Protein AF-A0A8J8BEB9-F1 (afdb_monomer_lite)

pLDDT: mean 80.67, std 24.6, range [27.02, 98.69]

Radius of gyration: 26.68 Å; chains: 1; bounding box: 57×56×102 Å

Sequence (256 aa):
MPATALVAGLALAGSTLSAAPAFAQATRQTATRTAALSASQFDGNTLTRDLEVNFADNHWSWTAWNDSTPVAFGSGQPDYQCAEFVARALAAAGLVPGLSPDAPQDDYFHYHAPNGQVYDLLLITPLPQYKTIYDFLMDSGLATDVGDDEAAAQPGDMVVTYLGYDGEASHMGLVATAPTATAEATVDAHNNARYRFGYHYYAPSHLVKLVPNAFVTVWAWAAEQWLSHGTSETVNQHATVNDRMARATDPTGPQV

Foldseek 3Di:
DDDDDDDDDDDYYDDDDDDDDDDDDDDDDDDDPPPPPPPPPPQLVVQLLVQLLVLLVQQLQALALPGSPGDDAQAFNPRQAFLLSLLLSCQSSCLQPPDHSSDDQVCQCQPQALLRDGANSRDQFDDPVHHYVVNVCVVLVQWDWPAPDQQPDARQKKKWAQPDVVRTTQHMWTFNHRADPVATTFTRGHSTRDDGHHSCLRPVIIIIGGDRVSNCSNVVSSVVSCVVPPPPDDPDDDDDDDDDDDDPDDPPRDDD

Sec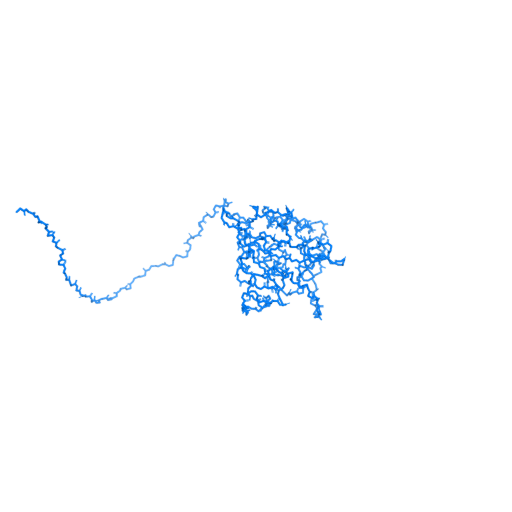ondary structure (DSSP, 8-state):
--------------------------------------TTS--HHHHHHHHHHHHHHHHTTEEETTEEEEPPTT-B-TBS-HHHHHHHHHHHTT-STT--TTS-HHHHHTEE-TTS-EEBTT--S-BTTB-BHHHHHHHTTSEEE--S-GGG--TT-EEEE--SGGG---EEEEEEE---SSS--EEEETTBTEEEEEGGGG-SEEEEEEPTTHHHHHHHHHHHHHHHH--------------PPPP---------

Organism: NCBI:txid977794

Structure (mmCIF, N/CA/C/O backbone):
data_AF-A0A8J8BEB9-F1
#
_entry.id   AF-A0A8J8BEB9-F1
#
loop_
_atom_site.group_PDB
_atom_site.id
_atom_site.type_symbol
_atom_site.label_atom_id
_atom_site.label_alt_id
_atom_site.label_comp_id
_atom_site.label_asym_id
_atom_site.label_entity_id
_atom_site.label_seq_id
_atom_site.pdbx_PDB_ins_code
_atom_site.Cartn_x
_atom_site.Cartn_y
_atom_site.Cartn_z
_atom_site.occupancy
_atom_site.B_iso_or_equiv
_atom_site.auth_seq_id
_atom_site.auth_comp_id
_atom_site.auth_asym_id
_atom_site.auth_atom_id
_atom_site.pdbx_PDB_model_num
ATOM 1 N N . MET A 1 1 ? 13.889 1.191 -81.334 1.00 34.78 1 MET A N 1
ATOM 2 C CA . MET A 1 1 ? 13.029 0.300 -80.524 1.00 34.78 1 MET A CA 1
ATOM 3 C C . MET A 1 1 ? 12.732 1.006 -79.201 1.00 34.78 1 MET A C 1
ATOM 5 O O . MET A 1 1 ? 13.589 1.778 -78.786 1.00 34.78 1 MET A O 1
ATOM 9 N N . PRO A 1 2 ? 11.500 0.876 -78.672 1.00 52.38 2 PRO A N 1
ATOM 10 C CA . PRO A 1 2 ? 10.824 1.830 -77.768 1.00 52.38 2 PRO A CA 1
ATOM 11 C C . PRO A 1 2 ? 11.418 1.776 -76.341 1.00 52.38 2 PRO A C 1
ATOM 13 O O . PRO A 1 2 ? 12.181 0.864 -76.055 1.00 52.38 2 PRO A O 1
ATOM 16 N N . ALA A 1 3 ? 11.200 2.719 -75.420 1.00 45.25 3 ALA A N 1
ATOM 17 C CA . ALA A 1 3 ? 9.922 3.028 -74.768 1.00 45.25 3 ALA A CA 1
ATOM 18 C C . ALA A 1 3 ? 10.095 4.261 -73.829 1.00 45.25 3 ALA A C 1
ATOM 20 O O . ALA A 1 3 ? 11.147 4.377 -73.210 1.00 45.25 3 ALA A O 1
ATOM 21 N N . THR A 1 4 ? 9.228 5.292 -73.864 1.00 47.34 4 THR A N 1
ATOM 22 C CA . THR A 1 4 ? 7.963 5.458 -73.078 1.00 47.34 4 THR A CA 1
ATOM 23 C C . THR A 1 4 ? 8.265 5.874 -71.623 1.00 47.34 4 THR A C 1
ATOM 25 O O . THR A 1 4 ? 9.085 5.223 -70.999 1.00 47.34 4 THR A O 1
ATOM 28 N N . ALA A 1 5 ? 7.676 6.860 -70.935 1.00 42.84 5 ALA A N 1
ATOM 29 C CA . ALA A 1 5 ? 6.684 7.941 -71.105 1.00 42.84 5 ALA A CA 1
ATOM 30 C C . ALA A 1 5 ? 6.768 8.769 -69.780 1.00 42.84 5 ALA A C 1
ATOM 32 O O . ALA A 1 5 ? 7.137 8.197 -68.759 1.00 42.84 5 ALA A O 1
ATOM 33 N N . LEU A 1 6 ? 6.663 10.111 -69.762 1.00 40.78 6 LEU A N 1
ATOM 34 C CA . LEU A 1 6 ? 5.420 10.917 -69.622 1.00 40.78 6 LEU A CA 1
ATOM 35 C C . LEU A 1 6 ? 4.698 10.666 -68.260 1.00 40.78 6 LEU A C 1
ATOM 37 O O . LEU A 1 6 ? 4.490 9.515 -67.917 1.00 40.78 6 LEU A O 1
ATOM 41 N N . VAL A 1 7 ? 4.191 11.617 -67.458 1.00 45.25 7 VAL A N 1
ATOM 42 C CA . VAL A 1 7 ? 4.072 13.089 -67.497 1.00 45.25 7 VAL A CA 1
ATOM 43 C C . VAL A 1 7 ? 3.374 13.576 -66.203 1.00 45.25 7 VAL A C 1
ATOM 45 O O . VAL A 1 7 ? 2.812 12.764 -65.476 1.00 45.25 7 VAL A O 1
ATOM 48 N N . ALA A 1 8 ? 3.314 14.906 -66.044 1.00 41.53 8 ALA A N 1
ATOM 49 C CA . ALA A 1 8 ? 2.378 15.719 -65.239 1.00 41.53 8 ALA A CA 1
ATOM 50 C C . ALA A 1 8 ? 2.718 15.953 -63.749 1.00 41.53 8 ALA A C 1
ATOM 52 O O . 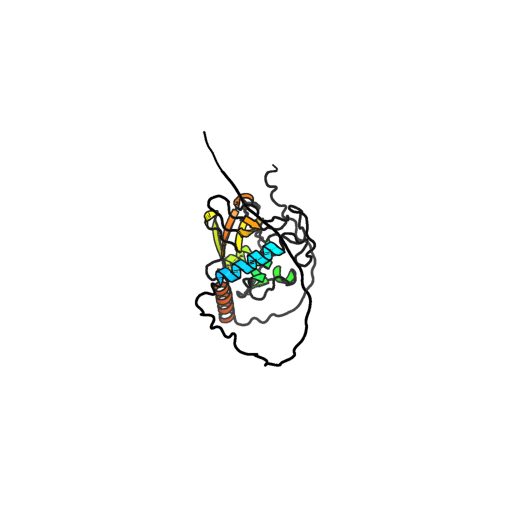ALA A 1 8 ? 3.153 15.053 -63.052 1.00 41.53 8 ALA A O 1
ATOM 53 N N . GLY A 1 9 ? 2.511 17.152 -63.193 1.00 34.72 9 GLY A N 1
ATOM 54 C CA . GLY A 1 9 ? 1.889 18.337 -63.783 1.00 34.72 9 GLY A CA 1
ATOM 55 C C . GLY A 1 9 ? 1.893 19.582 -62.884 1.00 34.72 9 GLY A C 1
ATOM 56 O O . GLY A 1 9 ? 2.199 19.519 -61.699 1.00 34.72 9 GLY A O 1
ATOM 57 N N . LEU A 1 10 ? 1.579 20.697 -63.559 1.00 37.12 10 LEU A N 1
ATOM 58 C CA . LEU A 1 10 ? 1.047 22.009 -63.141 1.00 37.12 10 LEU A CA 1
ATOM 59 C C . LEU A 1 10 ? 0.454 22.086 -61.713 1.00 37.12 10 LEU A C 1
ATOM 61 O O . LEU A 1 10 ? -0.227 21.156 -61.309 1.00 37.12 10 LEU A O 1
ATOM 65 N N . ALA A 1 11 ? 0.569 23.132 -60.883 1.00 39.56 11 ALA A N 1
ATOM 66 C CA . ALA A 1 11 ? 0.757 24.593 -60.985 1.00 39.56 11 ALA A CA 1
ATOM 67 C C . ALA A 1 11 ? -0.448 25.363 -60.380 1.00 39.56 11 ALA A C 1
ATOM 69 O O . ALA A 1 11 ? -1.583 25.156 -60.792 1.00 39.56 11 ALA A O 1
ATOM 70 N N . LEU A 1 12 ? -0.101 26.343 -59.526 1.00 39.06 12 LEU A N 1
ATOM 71 C CA . LEU A 1 12 ? -0.688 27.688 -59.330 1.00 39.06 12 LEU A CA 1
ATOM 72 C C . LEU A 1 12 ? -1.805 27.989 -58.301 1.00 39.06 12 LEU A C 1
ATOM 74 O O . LEU A 1 12 ? -2.892 27.429 -58.339 1.00 39.06 12 LEU A O 1
ATOM 78 N N . ALA A 1 13 ? -1.506 29.090 -57.578 1.00 40.16 13 ALA A N 1
ATOM 79 C CA . ALA A 1 13 ? -2.363 30.167 -57.044 1.00 40.16 13 ALA A CA 1
ATOM 80 C C . ALA A 1 13 ? -3.300 29.814 -55.871 1.00 40.16 13 ALA A C 1
ATOM 82 O O . ALA A 1 13 ? -3.746 28.691 -55.736 1.00 40.16 13 ALA A O 1
ATOM 83 N N . GLY A 1 14 ? -3.665 30.706 -54.951 1.00 35.53 14 GLY A N 1
ATOM 84 C CA . GLY A 1 14 ? -3.554 32.160 -54.814 1.00 35.53 14 GLY A CA 1
ATOM 85 C C . GLY A 1 14 ? -4.518 32.577 -53.682 1.00 35.53 14 GLY A C 1
ATOM 86 O O . GLY A 1 14 ? -5.467 31.859 -53.383 1.00 35.53 14 GLY A O 1
ATOM 87 N N . SER A 1 15 ? -4.243 33.686 -53.003 1.00 46.81 15 SER A N 1
ATOM 88 C CA . SER A 1 15 ? -4.870 34.145 -51.751 1.00 46.81 15 SER A CA 1
ATOM 89 C C . SER A 1 15 ? -6.078 35.087 -51.938 1.00 46.81 15 SER A C 1
ATOM 91 O O . SER A 1 15 ? -6.072 35.886 -52.867 1.00 46.81 15 SER A O 1
ATOM 93 N N . THR A 1 16 ? -7.039 35.084 -50.994 1.00 43.47 16 THR A N 1
ATOM 94 C CA . THR A 1 16 ? -8.044 36.157 -50.712 1.00 43.47 16 THR A CA 1
ATOM 95 C C . THR A 1 16 ? -8.564 35.998 -49.263 1.00 43.47 16 THR A C 1
ATOM 97 O O . THR A 1 16 ? -8.902 34.880 -48.891 1.00 43.47 16 THR A O 1
ATOM 100 N N . LEU A 1 17 ? -8.426 36.966 -48.340 1.00 36.84 17 LEU A N 1
ATOM 101 C CA . LEU A 1 17 ? -9.216 38.194 -48.053 1.00 36.84 17 LEU A CA 1
ATOM 102 C C . LEU A 1 17 ? -10.485 38.012 -47.173 1.00 36.84 17 LEU A C 1
ATOM 104 O O . LEU A 1 17 ? -11.247 37.067 -47.324 1.00 36.84 17 LEU A O 1
ATOM 108 N N . SER A 1 18 ? -10.647 38.969 -46.248 1.00 47.9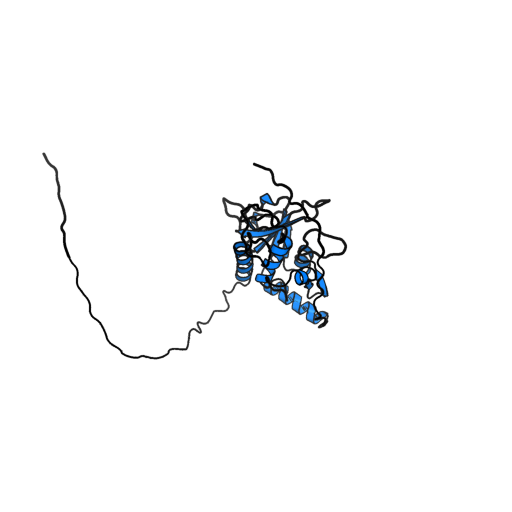4 18 SER A N 1
ATOM 109 C CA . SER A 1 18 ? -11.556 39.095 -45.091 1.00 47.94 18 SER A CA 1
ATOM 110 C C . SER A 1 18 ? -13.056 39.308 -45.371 1.00 47.94 18 SER A C 1
ATOM 112 O O . SER A 1 18 ? -13.396 39.952 -46.357 1.00 47.94 18 SER A O 1
ATOM 114 N N . ALA A 1 19 ? -13.924 38.960 -44.400 1.00 40.03 19 ALA A N 1
ATOM 115 C CA . ALA A 1 19 ? -15.162 39.691 -44.053 1.00 40.03 19 ALA A CA 1
ATOM 116 C C . ALA A 1 19 ? -15.746 39.251 -42.680 1.00 40.03 19 ALA A C 1
ATOM 118 O O . ALA A 1 19 ? -15.776 38.067 -42.364 1.00 40.03 19 ALA A O 1
ATOM 119 N N . ALA A 1 20 ? -16.233 40.212 -41.886 1.00 37.81 20 ALA A N 1
ATOM 120 C CA . ALA A 1 20 ? -17.075 40.064 -40.677 1.00 37.81 20 ALA A CA 1
ATOM 121 C C . ALA A 1 20 ? -18.479 40.669 -40.976 1.00 37.81 20 ALA A C 1
ATOM 123 O O . ALA A 1 20 ? -18.650 41.150 -42.098 1.00 37.81 20 ALA A O 1
ATOM 124 N N . PRO A 1 21 ? -19.428 40.884 -40.030 1.00 56.94 21 PRO A N 1
ATOM 125 C CA . PRO A 1 21 ? -19.917 40.145 -38.846 1.00 56.94 21 PRO A CA 1
ATOM 126 C C . PRO A 1 21 ? -21.451 39.846 -38.936 1.00 56.94 21 PRO A C 1
ATOM 128 O O . PRO A 1 21 ? -22.133 40.395 -39.795 1.00 56.94 21 PRO A O 1
ATOM 131 N N . ALA A 1 22 ? -22.045 39.065 -38.016 1.00 39.69 22 ALA A N 1
ATOM 132 C CA . ALA A 1 22 ? -23.497 39.122 -37.740 1.00 39.69 22 ALA A CA 1
ATOM 133 C C . ALA A 1 22 ? -23.864 38.541 -36.358 1.00 39.69 22 ALA A C 1
ATOM 135 O O . ALA A 1 22 ? -23.574 37.386 -36.057 1.00 39.69 22 ALA A O 1
ATOM 136 N N . PHE A 1 23 ? -24.527 39.354 -35.532 1.00 43.12 23 PHE A N 1
ATOM 137 C CA . PHE A 1 23 ? -25.179 38.960 -34.281 1.00 43.12 23 PHE A CA 1
ATOM 138 C C . PHE A 1 23 ? -26.532 38.289 -34.567 1.00 43.12 23 PHE A C 1
ATOM 140 O O . PHE A 1 23 ? -27.348 38.871 -35.278 1.00 43.12 23 PHE A O 1
ATOM 147 N N . ALA A 1 24 ? -26.818 37.149 -33.929 1.00 37.94 24 ALA A N 1
ATOM 148 C CA . ALA A 1 24 ? -28.177 36.720 -33.587 1.00 37.94 24 ALA A CA 1
ATOM 149 C C . ALA A 1 24 ? -28.150 35.689 -32.442 1.00 37.94 24 ALA A C 1
ATOM 151 O O . ALA A 1 24 ? -27.334 34.773 -32.419 1.00 37.94 24 ALA A O 1
ATOM 152 N N . GLN A 1 25 ? -29.039 35.902 -31.474 1.00 35.47 25 GLN A N 1
ATOM 153 C CA . GLN A 1 25 ? -29.260 35.146 -30.239 1.00 35.47 25 GLN A CA 1
ATOM 154 C C . GLN A 1 25 ? -29.678 33.687 -30.482 1.00 35.47 25 GLN A C 1
ATOM 156 O O . GLN A 1 25 ? -30.448 33.440 -31.402 1.00 35.47 25 GLN A O 1
ATOM 161 N N . ALA A 1 26 ? -29.342 32.777 -29.557 1.00 33.03 26 ALA A N 1
ATOM 162 C CA . ALA A 1 26 ? -30.288 31.762 -29.065 1.00 33.03 26 ALA A CA 1
ATOM 163 C C . ALA A 1 26 ? -29.770 31.034 -27.805 1.00 33.03 26 ALA A C 1
ATOM 165 O O . ALA A 1 26 ? -28.820 30.264 -27.850 1.00 33.03 26 ALA A O 1
ATOM 166 N N . THR A 1 27 ? -30.468 31.293 -26.694 1.00 35.34 27 THR A N 1
ATOM 167 C CA . THR A 1 27 ? -30.834 30.369 -25.599 1.00 35.34 27 THR A CA 1
ATOM 168 C C . THR A 1 27 ? -29.769 29.547 -24.860 1.00 35.34 27 THR A C 1
ATOM 170 O O . THR A 1 27 ? -29.207 28.581 -25.365 1.00 35.34 27 THR A O 1
ATOM 173 N N . ARG A 1 28 ? -29.678 29.837 -23.551 1.00 38.84 28 ARG A N 1
ATOM 174 C CA . ARG A 1 28 ? -29.342 28.883 -22.484 1.00 38.84 28 ARG A CA 1
ATOM 175 C C . ARG A 1 28 ? -30.008 27.521 -22.742 1.00 38.84 28 ARG A C 1
ATOM 177 O O . ARG A 1 28 ? -31.232 27.439 -22.727 1.00 38.84 28 ARG A O 1
ATOM 184 N N . GLN A 1 29 ? -29.206 26.469 -22.857 1.00 37.72 29 GLN A N 1
ATOM 185 C CA . GLN A 1 29 ? -29.601 25.112 -22.480 1.00 37.72 29 GLN A CA 1
ATOM 186 C C . GLN A 1 29 ? -28.688 24.644 -21.348 1.00 37.72 29 GLN A C 1
ATOM 188 O O . GLN A 1 29 ? -27.681 23.967 -21.528 1.00 37.72 29 GLN A O 1
ATOM 193 N N . THR A 1 30 ? -29.054 25.088 -20.150 1.00 37.31 30 THR A N 1
ATOM 194 C CA . THR A 1 30 ? -28.954 24.260 -18.950 1.00 37.31 30 THR A CA 1
ATOM 195 C C . THR A 1 30 ? -30.020 23.163 -19.079 1.00 37.31 30 THR A C 1
ATOM 197 O O . THR A 1 30 ? -31.124 23.471 -19.524 1.00 37.31 30 THR A O 1
ATOM 200 N N . ALA A 1 31 ? -29.688 21.937 -18.653 1.00 35.12 31 ALA A N 1
ATOM 201 C CA . ALA A 1 31 ? -30.454 20.684 -18.790 1.00 35.12 31 ALA A CA 1
ATOM 202 C C . ALA A 1 31 ? -30.327 20.056 -20.200 1.00 35.12 31 ALA A C 1
ATOM 204 O O . ALA A 1 31 ? -30.570 20.713 -21.199 1.00 35.12 31 ALA A O 1
ATOM 205 N N . THR A 1 32 ? -29.897 18.809 -20.405 1.00 38.59 32 THR A N 1
ATOM 206 C CA . THR A 1 32 ? -29.959 17.623 -19.544 1.00 38.59 32 THR A CA 1
ATOM 207 C C . THR A 1 32 ? -28.901 16.628 -20.050 1.00 38.59 32 THR A C 1
ATOM 209 O O . THR A 1 32 ? -29.148 15.889 -20.996 1.00 38.59 32 THR A O 1
ATOM 212 N N . ARG A 1 33 ? -27.704 16.586 -19.449 1.00 34.84 33 ARG A N 1
ATOM 213 C CA . ARG A 1 33 ? -26.836 15.392 -19.520 1.00 34.84 33 ARG A CA 1
ATOM 214 C C . ARG A 1 33 ? -27.053 14.557 -18.264 1.00 34.84 33 ARG A C 1
ATOM 216 O O . ARG A 1 33 ? -26.126 14.248 -17.533 1.00 34.84 33 ARG A O 1
ATOM 223 N N . THR A 1 34 ? -28.301 14.173 -18.032 1.00 43.91 34 THR A N 1
ATOM 224 C CA . THR A 1 34 ? -28.594 12.952 -17.282 1.00 43.91 34 THR A CA 1
ATOM 225 C C . THR A 1 34 ? -28.587 11.831 -18.315 1.00 43.91 34 THR A C 1
ATOM 227 O O . THR A 1 34 ? -29.623 11.291 -18.690 1.00 43.91 34 THR A O 1
ATOM 230 N N . ALA A 1 35 ? -27.406 11.559 -18.878 1.00 41.91 35 ALA A N 1
ATOM 231 C CA . ALA A 1 35 ? -27.187 10.276 -19.519 1.00 41.91 35 ALA A CA 1
ATOM 232 C C . ALA A 1 35 ? -27.261 9.269 -18.378 1.00 41.91 35 ALA A C 1
ATOM 234 O O . ALA A 1 35 ? -26.485 9.364 -17.428 1.00 41.91 35 ALA A O 1
ATOM 235 N N . ALA A 1 36 ? -28.267 8.404 -18.423 1.00 41.25 36 ALA A N 1
ATOM 236 C CA . ALA A 1 36 ? -28.399 7.292 -17.508 1.00 41.25 36 ALA A CA 1
ATOM 237 C C . ALA A 1 36 ? -27.084 6.504 -17.534 1.00 41.25 36 ALA A C 1
ATOM 239 O O . ALA A 1 36 ? -26.823 5.751 -18.469 1.00 41.25 36 ALA A O 1
ATOM 240 N N . LEU A 1 37 ? -26.240 6.734 -16.526 1.00 40.25 37 LEU A N 1
ATOM 241 C CA . LEU A 1 37 ? -25.167 5.831 -16.164 1.00 40.25 37 LEU A CA 1
ATOM 242 C C . LEU A 1 37 ? -25.872 4.535 -15.785 1.00 40.25 37 LEU A C 1
ATOM 244 O O . LEU A 1 37 ? -26.477 4.422 -14.720 1.00 40.25 37 LEU A O 1
ATOM 248 N N . SER A 1 38 ? -25.882 3.585 -16.713 1.00 37.50 38 SER A N 1
ATOM 249 C CA . SER A 1 38 ? -26.208 2.205 -16.405 1.00 37.50 38 SER A CA 1
ATOM 250 C C . SER A 1 38 ? -25.287 1.780 -15.268 1.00 37.50 38 SER A C 1
ATOM 252 O O . SER A 1 38 ? -24.068 1.758 -15.435 1.00 37.50 38 SER A O 1
ATOM 254 N N . ALA A 1 39 ? -25.867 1.456 -14.115 1.00 43.06 39 ALA A N 1
ATOM 255 C CA . ALA A 1 39 ? -25.192 0.979 -12.909 1.00 43.06 39 ALA A CA 1
ATOM 256 C C . ALA A 1 39 ? -24.511 -0.404 -13.085 1.00 43.06 39 ALA A C 1
ATOM 258 O O . ALA A 1 39 ? -24.407 -1.175 -12.141 1.00 43.06 39 ALA A O 1
ATOM 259 N N . SER A 1 40 ? -24.076 -0.743 -14.302 1.00 41.88 40 SER A N 1
ATOM 260 C CA . SER A 1 40 ? -23.544 -2.044 -14.707 1.00 41.88 40 SER A CA 1
ATOM 261 C C . SER A 1 40 ? -22.107 -1.985 -15.235 1.00 41.88 40 SER A C 1
ATOM 263 O O . SER A 1 40 ? -21.690 -2.909 -15.924 1.00 41.88 40 SER A O 1
ATOM 265 N N . GLN A 1 41 ? -21.352 -0.914 -14.978 1.00 43.59 41 GLN A N 1
ATOM 266 C CA . GLN A 1 41 ? -19.968 -0.823 -15.470 1.00 43.59 41 GLN A CA 1
ATOM 267 C C . GLN A 1 41 ? -19.050 0.089 -14.650 1.00 43.59 41 GLN A C 1
ATOM 269 O O . GLN A 1 41 ? -18.008 0.520 -15.132 1.00 43.59 41 GLN A O 1
ATOM 274 N N . PHE A 1 42 ? -19.432 0.378 -13.408 1.00 49.84 42 PHE A N 1
ATOM 275 C CA . PHE A 1 42 ? -18.520 0.967 -12.439 1.00 49.84 42 PHE A CA 1
ATOM 276 C C . PHE A 1 42 ? -17.918 -0.192 -11.646 1.00 49.84 42 PHE A C 1
ATOM 278 O O . PHE A 1 42 ? -18.484 -0.633 -10.647 1.00 49.84 42 PHE A O 1
ATOM 285 N N . ASP A 1 43 ? -16.834 -0.768 -12.162 1.00 72.62 43 ASP A N 1
ATOM 286 C CA . ASP A 1 43 ? -16.053 -1.716 -11.378 1.00 72.62 43 ASP A CA 1
ATOM 287 C C . ASP A 1 43 ? -15.290 -0.915 -10.321 1.00 72.62 43 ASP A C 1
ATOM 289 O O . ASP A 1 43 ? -14.280 -0.276 -10.616 1.00 72.62 43 ASP A O 1
ATOM 293 N N . GLY A 1 44 ? -15.822 -0.903 -9.097 1.00 66.88 44 GLY A N 1
ATOM 294 C CA . GLY A 1 44 ? -15.218 -0.192 -7.972 1.00 66.88 44 GLY A CA 1
ATOM 295 C C . GLY A 1 44 ? -13.761 -0.594 -7.733 1.00 66.88 44 GLY A C 1
ATOM 296 O O . GLY A 1 44 ? -12.993 0.240 -7.272 1.00 66.88 44 GLY A O 1
ATOM 297 N N . ASN A 1 45 ? -13.368 -1.814 -8.125 1.00 78.94 45 ASN A N 1
ATOM 298 C CA . ASN A 1 45 ? -11.980 -2.278 -8.050 1.00 78.94 45 ASN A CA 1
ATOM 299 C C . ASN A 1 45 ? -11.054 -1.541 -8.991 1.00 78.94 45 ASN A C 1
ATOM 301 O O . ASN A 1 45 ? -9.948 -1.186 -8.598 1.00 78.94 45 ASN A O 1
ATOM 305 N N . THR A 1 46 ? -11.498 -1.341 -10.230 1.00 80.75 46 THR A N 1
ATOM 306 C CA . THR A 1 46 ? -10.708 -0.609 -11.214 1.00 80.75 46 THR A CA 1
ATOM 307 C C . THR A 1 46 ? -10.518 0.830 -10.739 1.00 80.75 46 THR A C 1
ATOM 309 O O . THR A 1 46 ? -9.392 1.309 -10.715 1.00 80.75 46 THR A O 1
ATOM 312 N N . LEU A 1 47 ? -11.579 1.488 -10.244 1.00 84.81 47 LEU A N 1
ATOM 313 C CA . LEU A 1 47 ? -11.449 2.860 -9.742 1.00 84.81 47 LEU A CA 1
ATOM 314 C C . LEU A 1 47 ? -10.488 2.961 -8.550 1.00 84.81 47 LEU A C 1
ATOM 316 O O . LEU A 1 47 ? -9.656 3.863 -8.535 1.00 84.81 47 LEU A O 1
ATOM 320 N N . THR A 1 48 ? -10.617 2.100 -7.536 1.00 89.56 48 THR A N 1
ATOM 321 C CA . THR A 1 48 ? -9.761 2.208 -6.343 1.00 89.56 48 THR A CA 1
ATOM 322 C C . THR A 1 48 ? -8.304 1.974 -6.708 1.00 89.56 48 THR A C 1
ATOM 324 O O . THR A 1 48 ? -7.470 2.807 -6.377 1.00 89.56 48 THR A O 1
ATOM 327 N N . ARG A 1 49 ? -8.022 0.940 -7.510 1.00 94.06 49 ARG A N 1
ATOM 328 C CA . ARG A 1 49 ? -6.665 0.640 -7.978 1.00 94.06 49 ARG A CA 1
ATOM 329 C C . ARG A 1 49 ? -6.067 1.774 -8.807 1.00 94.06 49 ARG A C 1
ATOM 331 O O . ARG A 1 49 ? -4.914 2.140 -8.597 1.00 94.06 49 ARG A O 1
ATOM 338 N N . ASP A 1 50 ? -6.850 2.376 -9.703 1.00 94.38 50 ASP A N 1
ATOM 339 C CA . ASP A 1 50 ? -6.404 3.527 -10.493 1.00 94.38 50 ASP A CA 1
ATOM 340 C C . ASP A 1 50 ? -6.041 4.726 -9.600 1.00 94.38 50 ASP A C 1
ATOM 342 O O . ASP A 1 50 ? -5.076 5.434 -9.887 1.00 94.38 50 ASP A O 1
ATOM 346 N N . LEU A 1 51 ? -6.779 4.955 -8.506 1.00 96.75 51 LEU A N 1
ATOM 347 C CA . LEU A 1 51 ? -6.487 6.031 -7.553 1.00 96.75 51 LEU A CA 1
ATOM 348 C C . LEU A 1 51 ? -5.190 5.778 -6.774 1.00 96.75 51 LEU A C 1
ATOM 350 O O . LEU A 1 51 ? -4.399 6.710 -6.623 1.00 96.75 51 LEU A O 1
ATOM 354 N N . GLU A 1 52 ? -4.945 4.542 -6.331 1.00 96.75 52 GLU A N 1
ATOM 355 C CA . GLU A 1 52 ? -3.704 4.154 -5.641 1.00 96.75 52 GLU A CA 1
ATOM 356 C C . GLU A 1 52 ? -2.492 4.349 -6.551 1.00 96.75 52 GLU A C 1
ATOM 358 O O . GLU A 1 52 ? -1.524 5.018 -6.188 1.00 96.75 52 GLU A O 1
ATOM 363 N N . VAL A 1 53 ? -2.574 3.814 -7.772 1.00 97.94 53 VAL A N 1
ATOM 364 C CA . VAL A 1 53 ? -1.493 3.888 -8.761 1.00 97.94 53 VAL A CA 1
ATOM 365 C C . VAL A 1 53 ? -1.260 5.329 -9.197 1.00 97.94 53 VAL A C 1
ATOM 367 O O . VAL A 1 53 ? -0.114 5.752 -9.308 1.00 97.94 53 VAL A O 1
ATOM 370 N N . ASN A 1 54 ? -2.319 6.116 -9.404 1.00 98.06 54 ASN A N 1
ATOM 371 C CA . ASN A 1 54 ? -2.176 7.533 -9.722 1.00 98.06 54 ASN A CA 1
ATOM 372 C C . ASN A 1 54 ? -1.546 8.314 -8.561 1.00 98.06 54 ASN A C 1
ATOM 374 O O . ASN A 1 54 ? -0.760 9.229 -8.802 1.00 98.06 54 ASN A O 1
ATOM 378 N N . PHE A 1 55 ? -1.862 7.981 -7.307 1.00 97.94 55 PHE A N 1
ATOM 379 C CA . PHE A 1 55 ? -1.161 8.574 -6.173 1.00 97.94 55 PHE A CA 1
ATOM 380 C C . PHE A 1 55 ? 0.330 8.222 -6.231 1.00 97.94 55 PHE A C 1
ATOM 382 O O . PHE A 1 55 ? 1.158 9.131 -6.264 1.00 97.94 55 PHE A O 1
ATOM 389 N N . ALA A 1 56 ? 0.678 6.940 -6.344 1.00 97.44 56 ALA A N 1
ATOM 390 C CA . ALA A 1 56 ? 2.068 6.496 -6.412 1.00 97.44 56 ALA A CA 1
ATOM 391 C C . ALA A 1 56 ? 2.861 7.172 -7.547 1.00 97.44 56 ALA A C 1
ATOM 393 O O . ALA A 1 56 ? 3.917 7.759 -7.302 1.00 97.44 56 ALA A O 1
ATOM 394 N N . ASP A 1 57 ? 2.303 7.192 -8.759 1.00 97.19 57 ASP A N 1
ATOM 395 C CA . ASP A 1 57 ? 2.927 7.763 -9.959 1.00 97.19 57 ASP A CA 1
ATOM 396 C C . ASP A 1 57 ? 3.230 9.265 -9.812 1.00 97.19 57 ASP A C 1
ATOM 398 O O . ASP A 1 57 ? 4.235 9.758 -10.321 1.00 97.19 57 ASP A O 1
ATOM 402 N N . ASN A 1 58 ? 2.403 9.997 -9.058 1.00 97.44 58 ASN A N 1
ATOM 403 C CA . ASN A 1 58 ? 2.591 11.431 -8.831 1.00 97.44 58 ASN A CA 1
ATOM 404 C C . ASN A 1 58 ? 3.492 11.766 -7.629 1.00 97.44 58 ASN A C 1
ATOM 406 O O . ASN A 1 58 ? 3.940 12.911 -7.529 1.00 97.44 58 ASN A O 1
ATOM 410 N N . HIS A 1 59 ? 3.754 10.810 -6.728 1.00 97.69 59 HIS A N 1
ATOM 411 C CA . HIS A 1 59 ? 4.405 11.070 -5.434 1.00 97.69 59 HIS A CA 1
ATOM 412 C C . HIS A 1 59 ? 5.726 10.314 -5.220 1.00 97.69 59 HIS A C 1
ATOM 414 O O . HIS A 1 59 ? 6.453 10.659 -4.290 1.00 97.69 59 HIS A O 1
ATOM 420 N N . TRP A 1 60 ? 6.088 9.360 -6.092 1.00 97.25 60 TRP A N 1
ATOM 421 C CA . TRP A 1 60 ? 7.280 8.503 -5.933 1.00 97.25 60 TRP A CA 1
ATOM 422 C C . TRP A 1 60 ? 8.594 9.273 -5.713 1.00 97.25 60 TRP A C 1
ATOM 424 O O . TRP A 1 60 ? 9.530 8.771 -5.092 1.00 97.25 60 TRP A O 1
ATOM 434 N N . SER A 1 61 ? 8.699 10.490 -6.257 1.00 97.56 61 SER A N 1
ATOM 435 C CA . SER A 1 61 ? 9.916 11.303 -6.204 1.00 97.56 61 SER A CA 1
ATOM 436 C C . SER A 1 61 ? 9.905 12.364 -5.106 1.00 97.56 61 SER A C 1
ATOM 438 O O . SER A 1 61 ? 10.823 13.173 -5.068 1.00 97.56 61 SER A O 1
ATOM 440 N N . TRP A 1 62 ? 8.874 12.459 -4.269 1.00 97.56 62 TRP A N 1
ATOM 441 C CA . TRP A 1 62 ? 8.739 13.565 -3.311 1.00 97.56 62 TRP A CA 1
ATOM 442 C C . TRP A 1 62 ? 9.698 13.424 -2.122 1.00 97.56 62 TRP A C 1
ATOM 444 O O . TRP A 1 62 ? 9.975 12.314 -1.673 1.00 97.56 62 TRP A O 1
ATOM 454 N N . THR A 1 63 ? 10.204 14.532 -1.582 1.00 95.75 63 THR A N 1
ATOM 455 C CA . THR A 1 63 ? 11.087 14.529 -0.398 1.00 95.75 63 THR A CA 1
ATOM 456 C C . THR A 1 63 ? 10.353 14.130 0.884 1.00 95.75 63 THR A C 1
ATOM 458 O O . THR A 1 63 ? 10.925 13.415 1.707 1.00 95.75 63 THR A O 1
ATOM 461 N N . ALA A 1 64 ? 9.104 14.577 1.038 1.00 95.12 64 ALA A N 1
ATOM 462 C CA . ALA A 1 64 ? 8.208 14.294 2.161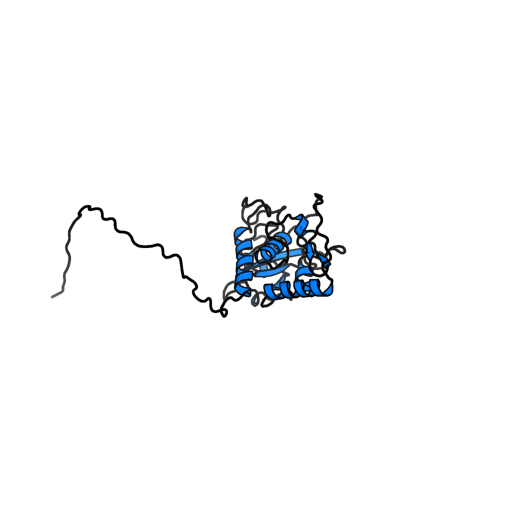 1.00 95.12 64 ALA A CA 1
ATOM 463 C C . ALA A 1 64 ? 6.758 14.181 1.662 1.00 95.12 64 ALA A C 1
ATOM 465 O O . ALA A 1 64 ? 6.438 14.641 0.566 1.00 95.12 64 ALA A O 1
ATOM 466 N N . TRP A 1 65 ? 5.848 13.640 2.474 1.00 93.12 65 TRP A N 1
ATOM 467 C CA . TRP A 1 65 ? 4.424 13.558 2.113 1.00 93.12 65 TRP A CA 1
ATOM 468 C C . TRP A 1 65 ? 3.777 14.926 1.828 1.00 93.12 65 TRP A C 1
ATOM 470 O O . TRP A 1 65 ? 2.831 15.012 1.053 1.00 93.12 65 TRP A O 1
ATOM 480 N N . ASN A 1 66 ? 4.293 15.996 2.440 1.00 94.56 66 ASN A N 1
ATOM 481 C CA . ASN A 1 66 ? 3.831 17.378 2.284 1.00 94.56 66 ASN A CA 1
ATOM 482 C C . ASN A 1 66 ? 4.836 18.286 1.557 1.00 94.56 66 ASN A C 1
ATOM 484 O O . ASN A 1 66 ? 4.652 19.505 1.537 1.00 94.56 66 ASN A O 1
ATOM 488 N N . ASP A 1 67 ? 5.897 17.719 0.983 1.00 96.12 67 ASP A N 1
ATOM 489 C CA . ASP A 1 67 ? 6.893 18.449 0.206 1.00 96.12 67 ASP A CA 1
ATOM 490 C C . ASP A 1 67 ? 7.073 17.768 -1.149 1.00 96.12 67 ASP A C 1
ATOM 492 O O . ASP A 1 67 ? 7.752 16.751 -1.288 1.00 96.12 67 ASP A O 1
ATOM 496 N N . SER A 1 68 ? 6.466 18.370 -2.171 1.00 96.69 68 SER A N 1
ATOM 497 C CA . SER A 1 68 ? 6.509 17.877 -3.543 1.00 96.69 68 SER A CA 1
ATOM 498 C C . SER A 1 68 ? 7.821 18.183 -4.266 1.00 96.69 68 SER A C 1
ATOM 500 O O . SER A 1 68 ? 7.876 18.090 -5.494 1.00 96.69 68 SER A O 1
ATOM 502 N N . THR A 1 69 ? 8.867 18.615 -3.553 1.00 97.38 69 THR A N 1
ATOM 503 C CA . THR A 1 69 ? 10.195 18.803 -4.138 1.00 97.38 69 THR A CA 1
ATOM 504 C C . THR A 1 69 ? 10.695 17.455 -4.665 1.00 97.38 69 THR A C 1
ATOM 506 O O . THR A 1 69 ? 10.854 16.517 -3.884 1.00 97.38 69 THR A O 1
ATOM 509 N N . PRO A 1 70 ? 10.946 17.311 -5.979 1.00 97.06 70 PRO A N 1
ATOM 510 C CA . PRO A 1 70 ? 11.361 16.034 -6.528 1.00 97.06 70 PRO A CA 1
ATOM 511 C C . PRO A 1 70 ? 12.834 15.760 -6.207 1.00 97.06 70 PRO A C 1
ATOM 513 O O . PRO A 1 70 ? 13.700 16.617 -6.408 1.00 97.06 70 PRO A O 1
ATOM 516 N N . VAL A 1 71 ? 13.136 14.541 -5.778 1.00 96.69 71 VAL A N 1
ATOM 517 C CA . VAL A 1 71 ? 14.498 14.010 -5.713 1.00 96.69 71 VAL A CA 1
ATOM 518 C C . VAL A 1 71 ? 14.844 13.258 -6.997 1.00 96.69 71 VAL A C 1
ATOM 520 O O . VAL A 1 71 ? 13.974 12.810 -7.745 1.00 96.69 71 VAL A O 1
ATOM 523 N N . ALA A 1 72 ? 16.141 13.110 -7.270 1.00 96.44 72 ALA A N 1
ATOM 524 C CA . ALA A 1 72 ? 16.582 12.280 -8.382 1.00 96.44 72 ALA A CA 1
ATOM 525 C C . ALA A 1 72 ? 16.269 10.803 -8.106 1.00 96.44 72 ALA A C 1
ATOM 527 O O . ALA A 1 72 ? 16.310 10.349 -6.962 1.00 96.44 72 ALA A O 1
ATOM 528 N N . PHE A 1 73 ? 16.036 10.039 -9.166 1.00 93.50 73 PHE A N 1
ATOM 529 C CA . PHE A 1 73 ? 15.848 8.594 -9.091 1.00 93.50 73 PHE A CA 1
ATOM 530 C C . PHE A 1 73 ? 16.937 7.900 -8.258 1.00 93.50 73 PHE A C 1
ATOM 532 O O . PHE A 1 73 ? 18.128 8.174 -8.417 1.00 93.50 73 PHE A O 1
ATOM 539 N N . GLY A 1 74 ? 16.517 6.999 -7.370 1.00 92.94 74 GLY A N 1
ATOM 540 C CA . GLY A 1 74 ? 17.380 6.269 -6.443 1.00 92.94 74 GLY A CA 1
ATOM 541 C C . GLY A 1 74 ? 17.921 7.096 -5.273 1.00 92.94 74 GLY A C 1
ATOM 542 O O . GLY A 1 74 ? 18.661 6.550 -4.460 1.00 92.94 74 GLY A O 1
ATOM 543 N N . SER A 1 75 ? 17.581 8.385 -5.168 1.00 95.56 75 SER A N 1
ATOM 544 C CA . SER A 1 75 ? 17.975 9.212 -4.021 1.00 95.56 75 SER A CA 1
ATOM 545 C C . SER A 1 75 ? 17.189 8.822 -2.778 1.00 95.56 75 SER A C 1
ATOM 547 O O . SER A 1 75 ? 16.003 8.510 -2.870 1.00 95.56 75 SER A O 1
ATOM 549 N N . GLY A 1 76 ? 17.837 8.908 -1.617 1.00 93.56 76 GLY A N 1
ATOM 550 C CA . GLY A 1 76 ? 17.187 8.646 -0.338 1.00 93.56 76 GLY A CA 1
ATOM 551 C C . GLY A 1 76 ? 16.086 9.660 -0.015 1.00 93.56 76 GLY A C 1
ATOM 552 O O . GLY A 1 76 ? 16.267 10.861 -0.212 1.00 93.56 76 GLY A O 1
ATOM 553 N N . GLN A 1 77 ? 14.985 9.166 0.543 1.00 95.31 77 GLN A N 1
ATOM 554 C CA . GLN A 1 77 ? 13.825 9.924 1.018 1.00 95.31 77 GLN A CA 1
ATOM 555 C C . GLN A 1 77 ? 13.645 9.656 2.523 1.00 95.31 77 GLN A C 1
ATOM 557 O O . GLN A 1 77 ? 12.805 8.849 2.920 1.00 95.31 77 GLN A O 1
ATOM 562 N N . PRO A 1 78 ? 14.481 10.254 3.396 1.00 93.38 78 PRO A N 1
ATOM 563 C CA . PRO A 1 78 ? 14.460 9.965 4.831 1.00 93.38 78 PRO A CA 1
ATOM 564 C C . PRO A 1 78 ? 13.159 10.398 5.522 1.00 93.38 78 PRO A C 1
ATOM 566 O O . PRO A 1 78 ? 12.825 9.833 6.561 1.00 93.38 78 PRO A O 1
ATOM 569 N N . ASP A 1 79 ? 12.424 11.338 4.932 1.00 92.75 79 ASP A N 1
ATOM 570 C CA . ASP A 1 79 ? 11.207 11.923 5.501 1.00 92.75 79 ASP A CA 1
ATOM 571 C C . ASP A 1 79 ? 9.927 11.425 4.800 1.00 92.75 79 ASP A C 1
ATOM 573 O O . ASP A 1 79 ? 8.839 11.933 5.057 1.00 92.75 79 ASP A O 1
ATOM 577 N N . TYR A 1 80 ? 10.049 10.423 3.917 1.00 91.69 80 TYR A N 1
ATOM 578 C CA . TYR A 1 80 ? 8.914 9.759 3.277 1.00 91.69 80 TYR A CA 1
ATOM 579 C C . TYR A 1 80 ? 9.225 8.277 3.051 1.00 91.69 80 TYR A C 1
ATOM 581 O O . TYR A 1 80 ? 9.790 7.891 2.027 1.00 91.69 80 TYR A O 1
ATOM 589 N N . GLN A 1 81 ? 8.902 7.449 4.042 1.00 94.56 81 GLN A N 1
ATOM 590 C CA . GLN A 1 81 ? 9.266 6.031 4.058 1.00 94.56 81 GLN A CA 1
ATOM 591 C C . GLN A 1 81 ? 8.225 5.152 3.342 1.00 94.56 81 GLN A C 1
ATOM 593 O O . GLN A 1 81 ? 7.089 5.557 3.109 1.00 94.56 81 GLN A O 1
ATOM 598 N N . CYS A 1 82 ? 8.625 3.926 3.011 1.00 97.56 82 CYS A N 1
ATOM 599 C CA . CYS A 1 82 ? 7.850 2.929 2.270 1.00 97.56 82 CYS A CA 1
ATOM 600 C C . CYS A 1 82 ? 6.428 2.696 2.785 1.00 97.56 82 CYS A C 1
ATOM 602 O O . CYS A 1 82 ? 5.484 2.766 2.001 1.00 97.56 82 CYS A O 1
ATOM 604 N N . ALA A 1 83 ? 6.269 2.449 4.085 1.00 98.19 83 ALA A N 1
ATOM 605 C CA . ALA A 1 83 ? 4.957 2.201 4.672 1.00 98.19 83 ALA A CA 1
ATOM 606 C C . ALA A 1 83 ? 4.049 3.431 4.578 1.00 98.19 83 ALA A C 1
ATOM 608 O O . ALA A 1 83 ? 2.899 3.306 4.174 1.00 98.19 83 ALA A O 1
ATOM 609 N N . GLU A 1 84 ? 4.584 4.628 4.834 1.00 98.31 84 GLU A N 1
ATOM 610 C CA . GLU A 1 84 ? 3.830 5.874 4.687 1.00 98.31 84 GLU A CA 1
ATOM 611 C C . GLU A 1 84 ? 3.365 6.101 3.247 1.00 98.31 84 GLU A C 1
ATOM 613 O O . GLU A 1 84 ? 2.212 6.460 3.016 1.00 98.31 84 GLU A O 1
ATOM 618 N N . PHE A 1 85 ? 4.249 5.874 2.274 1.00 98.38 85 PHE A N 1
ATOM 619 C CA . PHE A 1 85 ? 3.923 6.012 0.858 1.00 98.38 85 PHE A CA 1
ATOM 620 C C . PHE A 1 85 ? 2.759 5.106 0.452 1.00 98.38 85 PHE A C 1
ATOM 622 O O . PHE A 1 85 ? 1.792 5.577 -0.150 1.00 98.38 85 PHE A O 1
ATOM 629 N N . VAL A 1 86 ? 2.805 3.827 0.840 1.00 98.62 86 VAL A N 1
ATOM 630 C CA . VAL A 1 86 ? 1.721 2.885 0.540 1.00 98.62 86 VAL A CA 1
ATOM 631 C C . VAL A 1 86 ? 0.452 3.216 1.333 1.00 98.62 86 VAL A C 1
ATOM 633 O O . VAL A 1 86 ? -0.634 3.214 0.758 1.00 98.62 86 VAL A O 1
ATOM 636 N N . ALA A 1 87 ? 0.559 3.572 2.616 1.00 98.69 87 ALA A N 1
ATOM 637 C CA . ALA A 1 87 ? -0.589 3.966 3.434 1.00 98.69 87 ALA A CA 1
ATOM 638 C C . ALA A 1 87 ? -1.343 5.156 2.828 1.00 98.69 87 ALA A C 1
ATOM 640 O O . ALA A 1 87 ? -2.574 5.158 2.781 1.00 98.69 87 ALA A O 1
ATOM 641 N N . ARG A 1 88 ? -0.613 6.162 2.333 1.00 98.62 88 ARG A N 1
ATOM 642 C CA . ARG A 1 88 ? -1.204 7.340 1.689 1.00 98.62 88 ARG A CA 1
ATOM 643 C C . ARG A 1 88 ? -1.805 7.004 0.325 1.00 98.62 88 ARG A C 1
ATOM 645 O O . ARG A 1 88 ? -2.880 7.514 0.020 1.00 98.62 88 ARG A O 1
ATOM 652 N N . ALA A 1 89 ? -1.198 6.100 -0.449 1.00 98.50 89 ALA A N 1
ATOM 653 C CA . ALA A 1 89 ? -1.800 5.589 -1.685 1.00 98.50 89 ALA A CA 1
ATOM 654 C C . ALA A 1 89 ? -3.147 4.890 -1.414 1.00 98.50 89 ALA A C 1
ATOM 656 O O . ALA A 1 89 ? -4.149 5.211 -2.055 1.00 98.50 89 ALA A O 1
ATOM 657 N N . LEU A 1 90 ? -3.201 4.023 -0.397 1.00 98.62 90 LEU A N 1
ATOM 658 C CA . LEU A 1 90 ? -4.433 3.365 0.056 1.00 98.62 90 LEU A CA 1
ATOM 659 C C . LEU A 1 90 ? -5.480 4.387 0.533 1.00 98.62 90 LEU A C 1
ATOM 661 O O . LEU A 1 90 ? -6.661 4.292 0.188 1.00 98.62 90 LEU A O 1
ATOM 665 N N . ALA A 1 91 ? -5.065 5.398 1.303 1.00 98.56 91 ALA A N 1
ATOM 666 C CA . ALA A 1 91 ? -5.949 6.464 1.771 1.00 98.56 91 ALA A CA 1
ATOM 667 C C . ALA A 1 91 ? -6.502 7.312 0.611 1.00 98.56 91 ALA A C 1
ATOM 669 O O . ALA A 1 91 ? -7.682 7.666 0.625 1.00 98.56 91 ALA A O 1
ATOM 670 N N . ALA A 1 92 ? -5.704 7.583 -0.429 1.00 98.06 92 ALA A N 1
ATOM 671 C CA . ALA A 1 92 ? -6.151 8.287 -1.634 1.00 98.06 92 ALA A CA 1
ATOM 672 C C . ALA A 1 92 ? -7.281 7.545 -2.368 1.00 98.06 92 ALA A C 1
ATOM 674 O O . ALA A 1 92 ? -8.161 8.178 -2.955 1.00 98.06 92 ALA A O 1
ATOM 675 N N . ALA A 1 93 ? -7.299 6.214 -2.285 1.00 97.00 93 ALA A N 1
ATOM 676 C CA . ALA A 1 93 ? -8.369 5.371 -2.810 1.00 97.00 93 ALA A CA 1
ATOM 677 C C . ALA A 1 93 ? -9.524 5.124 -1.824 1.00 97.00 93 ALA A C 1
ATOM 679 O O . ALA A 1 93 ? -10.471 4.399 -2.139 1.00 97.00 93 ALA A O 1
ATOM 680 N N . GLY A 1 94 ? -9.478 5.728 -0.632 1.00 96.62 94 GLY A N 1
ATOM 681 C CA . GLY A 1 94 ? -10.494 5.560 0.406 1.00 96.62 94 GLY A CA 1
ATOM 682 C C . GLY A 1 94 ? -10.482 4.179 1.065 1.00 96.62 94 GLY A C 1
ATOM 683 O O . GLY A 1 94 ? -11.508 3.764 1.609 1.00 96.62 94 GLY A O 1
ATOM 684 N N . LEU A 1 95 ? -9.347 3.473 1.004 1.00 97.69 95 LEU A N 1
ATOM 685 C CA . LEU A 1 95 ? -9.159 2.140 1.582 1.00 97.69 95 LEU A CA 1
ATOM 686 C C . LEU A 1 95 ? -8.688 2.175 3.046 1.00 97.69 95 LEU A C 1
ATOM 688 O O . LEU A 1 95 ? -8.617 1.137 3.695 1.00 97.69 95 LEU A O 1
ATOM 692 N N . VAL A 1 96 ? -8.435 3.369 3.590 1.00 98.00 96 VAL A N 1
ATOM 693 C CA . VAL A 1 96 ? -8.167 3.606 5.016 1.00 98.00 96 VAL A CA 1
ATOM 694 C C . VAL A 1 96 ? -9.290 4.490 5.578 1.00 98.00 96 VAL A C 1
ATOM 696 O O . VAL A 1 96 ? -9.232 5.717 5.454 1.00 98.00 96 VAL A O 1
ATOM 699 N N . PRO A 1 97 ? -10.374 3.911 6.132 1.00 96.31 97 PRO A N 1
ATOM 700 C CA . PRO A 1 97 ? -11.546 4.676 6.550 1.00 96.31 97 PRO A CA 1
ATOM 701 C C . PRO A 1 97 ? -11.209 5.800 7.533 1.00 96.31 97 PRO A C 1
ATOM 703 O O . PRO A 1 97 ? -10.571 5.571 8.557 1.00 96.31 97 PRO A O 1
ATOM 706 N N . GLY A 1 98 ? -11.682 7.013 7.241 1.00 94.62 98 GLY A N 1
ATOM 707 C CA . GLY A 1 98 ? -11.480 8.184 8.099 1.00 94.62 98 GLY A CA 1
ATOM 708 C C . GLY A 1 98 ? -10.132 8.889 7.933 1.00 94.62 98 GLY A C 1
ATOM 709 O O . GLY A 1 98 ? -9.930 9.914 8.578 1.00 94.62 98 GLY A O 1
ATOM 710 N N . LEU A 1 99 ? -9.251 8.401 7.053 1.00 96.88 99 LEU A N 1
ATOM 711 C CA . LEU A 1 99 ? -7.939 8.992 6.809 1.00 96.88 99 LEU A CA 1
ATOM 712 C C . LEU A 1 99 ? -7.824 9.515 5.370 1.00 96.88 99 LEU A C 1
ATOM 714 O O . LEU A 1 99 ? -8.240 8.860 4.418 1.00 96.88 99 LEU A O 1
ATOM 718 N N . SER A 1 100 ? -7.273 10.720 5.217 1.00 97.19 100 SER A N 1
ATOM 719 C CA . SER A 1 100 ? -6.987 11.352 3.921 1.00 97.19 100 SER A CA 1
ATOM 720 C C . SER A 1 100 ? -5.511 11.159 3.555 1.00 97.19 100 SER A C 1
ATOM 722 O O . SER A 1 100 ? -4.678 11.186 4.469 1.00 97.19 100 SER A O 1
ATOM 724 N N . PRO A 1 101 ? -5.137 11.055 2.263 1.00 97.50 101 PRO A N 1
ATOM 725 C CA . PRO A 1 101 ? -3.731 11.040 1.844 1.00 97.50 101 PRO A CA 1
ATOM 726 C C . PRO A 1 101 ? -2.931 12.262 2.316 1.00 97.50 101 PRO A C 1
ATOM 728 O O . PRO A 1 101 ? -1.719 12.153 2.466 1.00 97.50 101 PRO A O 1
ATOM 731 N N . ASP A 1 102 ? -3.593 13.386 2.613 1.00 97.19 102 ASP A N 1
ATOM 732 C CA . ASP A 1 102 ? -2.971 14.629 3.097 1.00 97.19 102 ASP A CA 1
ATOM 733 C C . ASP A 1 102 ? -3.042 14.797 4.627 1.00 97.19 102 ASP A C 1
ATOM 735 O O . ASP A 1 102 ? -2.701 15.858 5.158 1.00 97.19 102 ASP A O 1
ATOM 739 N N . ALA A 1 103 ? -3.538 13.795 5.363 1.00 97.44 103 ALA A N 1
ATOM 740 C CA . ALA A 1 103 ? -3.630 13.894 6.817 1.00 97.44 103 ALA A CA 1
ATOM 741 C C . ALA A 1 103 ? -2.225 13.975 7.458 1.00 97.44 103 ALA A C 1
ATOM 743 O O . ALA A 1 103 ? -1.261 13.412 6.914 1.00 97.44 103 ALA A O 1
ATOM 744 N N . PRO A 1 104 ? -2.082 14.676 8.601 1.00 96.44 104 PRO A N 1
ATOM 745 C CA . PRO A 1 104 ? -0.841 14.709 9.364 1.00 96.44 104 PRO A CA 1
ATOM 746 C C . PRO A 1 104 ? -0.276 13.309 9.618 1.00 96.44 104 PRO A C 1
ATOM 748 O O . PRO A 1 104 ? -1.017 12.366 9.868 1.00 96.44 104 PRO A O 1
ATOM 751 N N . GLN A 1 105 ? 1.050 13.183 9.605 1.00 96.25 105 GLN A N 1
ATOM 752 C CA . GLN A 1 105 ? 1.739 11.911 9.858 1.00 96.25 105 GLN A CA 1
ATOM 753 C C . GLN A 1 105 ? 1.351 11.281 11.215 1.00 96.25 105 GLN A C 1
ATOM 755 O O . GLN A 1 105 ? 1.255 10.064 11.315 1.00 96.25 105 GLN A O 1
ATOM 760 N N . ASP A 1 106 ? 1.045 12.098 12.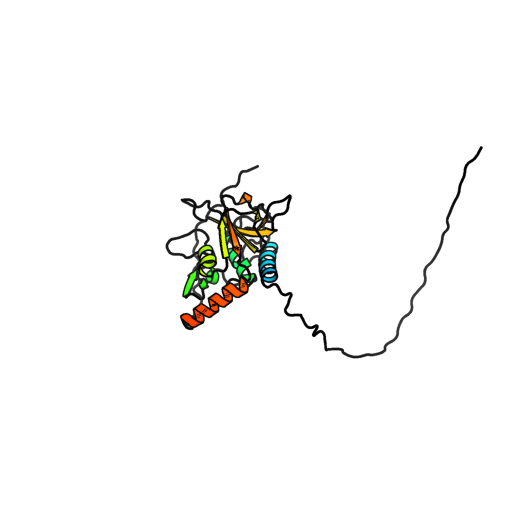229 1.00 96.81 106 ASP A N 1
ATOM 761 C CA . ASP A 1 106 ? 0.571 11.630 13.543 1.00 96.81 106 ASP A CA 1
ATOM 762 C C . ASP A 1 106 ? -0.741 10.824 13.458 1.00 96.81 106 ASP A C 1
ATOM 764 O O . ASP A 1 106 ? -0.892 9.825 14.158 1.00 96.81 106 ASP A O 1
ATOM 768 N N . ASP A 1 107 ? -1.645 11.184 12.539 1.00 98.06 107 ASP A N 1
ATOM 769 C CA . ASP A 1 107 ? -2.907 10.460 12.332 1.00 98.06 107 ASP A CA 1
ATOM 770 C C . ASP A 1 107 ? -2.670 9.067 11.714 1.00 98.06 107 ASP A C 1
ATOM 772 O O . ASP A 1 107 ? -3.457 8.148 11.936 1.00 98.06 107 ASP A O 1
ATOM 776 N N . TYR A 1 108 ? -1.582 8.895 10.951 1.00 98.12 108 TYR A N 1
ATOM 777 C CA . TYR A 1 108 ? -1.156 7.597 10.412 1.00 98.12 108 TYR A CA 1
ATOM 778 C C . TYR A 1 108 ? -0.425 6.750 11.459 1.00 98.12 108 TYR A C 1
ATOM 780 O O . TYR A 1 108 ? -0.597 5.533 11.486 1.00 98.12 108 TYR A O 1
ATOM 788 N N . PHE A 1 109 ? 0.386 7.384 12.310 1.00 96.94 109 PHE A N 1
ATOM 789 C CA . PHE A 1 109 ? 1.126 6.717 13.385 1.00 96.94 109 PHE A CA 1
ATOM 790 C C . PHE A 1 109 ? 0.194 6.204 14.498 1.00 96.94 109 PHE A C 1
ATOM 792 O O . PHE A 1 109 ? 0.439 5.157 15.092 1.00 96.94 109 PHE A O 1
ATOM 799 N N . HIS A 1 110 ? -0.905 6.918 14.755 1.00 96.88 110 HIS A N 1
ATOM 800 C CA . HIS A 1 110 ? -1.916 6.571 15.755 1.00 96.88 110 HIS A CA 1
ATOM 801 C C . HIS A 1 110 ? -3.275 6.251 15.118 1.00 96.88 110 HIS A C 1
ATOM 803 O O . HIS A 1 110 ? -4.319 6.657 15.632 1.00 96.88 110 HIS A O 1
ATOM 809 N N . TYR A 1 111 ? -3.299 5.542 13.987 1.00 98.19 111 TYR A N 1
ATOM 810 C CA . TYR A 1 111 ? -4.549 5.304 13.272 1.00 98.19 111 TYR A CA 1
ATOM 811 C C . TYR A 1 111 ? -5.511 4.436 14.094 1.00 98.19 111 TYR A C 1
ATOM 813 O O . TYR A 1 111 ? -5.302 3.236 14.290 1.00 98.19 111 TYR A O 1
ATOM 821 N N . HIS A 1 112 ? -6.600 5.050 14.557 1.00 96.31 112 HIS A N 1
ATOM 822 C CA . HIS A 1 112 ? -7.694 4.377 15.248 1.00 96.31 112 HIS A CA 1
ATOM 823 C C . HIS A 1 112 ? -8.635 3.744 14.228 1.00 96.31 112 HIS A C 1
ATOM 825 O O . HIS A 1 112 ? -9.491 4.415 13.644 1.00 96.31 112 HIS A O 1
ATOM 831 N N . ALA A 1 113 ? -8.494 2.440 14.024 1.00 95.62 113 ALA A N 1
ATOM 832 C CA . ALA A 1 113 ? -9.313 1.743 13.054 1.00 95.62 113 ALA A CA 1
ATOM 833 C C . ALA A 1 113 ? -10.710 1.412 13.624 1.00 95.62 113 ALA A C 1
ATOM 835 O O . ALA A 1 113 ? -10.895 1.323 14.842 1.00 95.62 113 ALA A O 1
ATOM 836 N N . PRO A 1 114 ? -11.713 1.179 12.758 1.00 92.88 114 PRO A N 1
ATOM 837 C CA . PRO A 1 114 ? -13.080 0.856 13.168 1.00 92.88 114 PRO A CA 1
ATOM 838 C C . PRO A 1 114 ? -13.228 -0.281 14.189 1.00 92.88 114 PRO A C 1
ATOM 840 O O . PRO A 1 114 ? -14.146 -0.228 15.000 1.00 92.88 114 PRO A O 1
ATOM 843 N N . ASN A 1 115 ? -12.333 -1.275 14.193 1.00 92.56 115 ASN A N 1
ATOM 844 C CA . ASN A 1 115 ? -12.331 -2.389 15.157 1.00 92.56 115 ASN A CA 1
ATOM 845 C C . ASN A 1 115 ? -11.844 -2.008 16.574 1.00 92.56 115 ASN A C 1
ATOM 847 O O . ASN A 1 115 ? -11.621 -2.886 17.410 1.00 92.56 115 ASN A O 1
ATOM 851 N N . GLY A 1 116 ? -11.627 -0.717 16.841 1.00 92.12 116 GLY A N 1
ATOM 852 C CA . GLY A 1 116 ? -11.168 -0.199 18.129 1.00 92.12 116 GLY A CA 1
ATOM 853 C C . GLY A 1 116 ? -9.682 -0.431 18.414 1.00 92.12 116 GLY A C 1
ATOM 854 O O . GLY A 1 116 ? -9.223 -0.096 19.505 1.00 92.12 116 GLY A O 1
ATOM 855 N N . GLN A 1 117 ? -8.930 -1.000 17.469 1.00 95.44 117 GLN A N 1
ATOM 856 C CA . GLN A 1 117 ? -7.479 -1.143 17.572 1.00 95.44 117 GLN A CA 1
ATOM 857 C C . GLN A 1 117 ? -6.773 0.108 17.038 1.00 95.44 117 GLN A C 1
ATOM 859 O O . GLN A 1 117 ? -7.313 0.847 16.213 1.00 95.44 117 GLN A O 1
ATOM 864 N N . VAL A 1 118 ? -5.546 0.321 17.510 1.00 97.06 118 VAL A N 1
ATOM 865 C CA . VAL A 1 118 ? -4.643 1.353 16.994 1.00 97.06 118 VAL A CA 1
ATOM 866 C C . VAL A 1 118 ? -3.573 0.679 16.150 1.00 97.06 118 VAL A C 1
ATOM 868 O O . VAL A 1 118 ? -2.982 -0.311 16.588 1.00 97.06 118 VAL A O 1
ATOM 871 N N . TYR A 1 119 ? -3.338 1.219 14.960 1.00 98.44 119 TYR A N 1
ATOM 872 C CA . TYR A 1 119 ? -2.301 0.781 14.036 1.00 98.44 119 TYR A CA 1
ATOM 873 C C . TYR A 1 119 ? -1.326 1.929 13.780 1.00 98.44 119 TYR A C 1
ATOM 875 O O . TYR A 1 119 ? -1.738 3.076 13.625 1.00 98.44 119 TYR A O 1
ATOM 883 N N . ASP A 1 120 ? -0.046 1.594 13.692 1.00 98.31 120 ASP A N 1
ATOM 884 C CA . ASP A 1 120 ? 0.981 2.440 13.107 1.00 98.31 120 ASP A CA 1
ATOM 885 C C . ASP A 1 120 ? 1.087 2.092 11.618 1.00 98.31 120 ASP A C 1
ATOM 887 O O . ASP A 1 120 ? 1.713 1.104 11.219 1.00 98.31 120 ASP A O 1
ATOM 891 N N . LEU A 1 121 ? 0.435 2.899 10.779 1.00 98.44 121 LEU A N 1
ATOM 892 C CA . LEU A 1 121 ? 0.443 2.712 9.328 1.00 98.44 121 LEU A CA 1
ATOM 893 C C . LEU A 1 121 ? 1.765 3.154 8.678 1.00 98.44 121 LEU A C 1
ATOM 895 O O . LEU A 1 121 ? 1.954 2.959 7.480 1.00 98.44 121 LEU A O 1
ATOM 899 N N . LEU A 1 122 ? 2.681 3.744 9.450 1.00 97.75 122 LEU A N 1
ATOM 900 C CA . LEU A 1 122 ? 4.019 4.147 9.010 1.00 97.75 122 LEU A CA 1
ATOM 901 C C . LEU A 1 122 ? 5.064 3.060 9.277 1.00 97.75 122 LEU A C 1
ATOM 903 O O . LEU A 1 122 ? 6.238 3.220 8.930 1.00 97.75 122 LEU A O 1
ATOM 907 N N . LEU A 1 123 ? 4.642 1.950 9.879 1.00 96.88 123 LEU A N 1
ATOM 908 C CA . LEU A 1 123 ? 5.489 0.836 10.256 1.00 96.88 123 LEU A CA 1
ATOM 909 C C . LEU A 1 123 ? 5.119 -0.409 9.451 1.00 96.88 123 LEU A C 1
ATOM 911 O O . LEU A 1 123 ? 3.960 -0.815 9.404 1.00 96.88 123 LEU A O 1
ATOM 915 N N . ILE A 1 124 ? 6.132 -1.038 8.850 1.00 96.75 124 ILE A N 1
ATOM 916 C CA . ILE A 1 124 ? 6.023 -2.356 8.203 1.00 96.75 124 ILE A CA 1
ATOM 917 C C . ILE A 1 124 ? 6.722 -3.455 9.008 1.00 96.75 124 ILE A C 1
ATOM 919 O O . ILE A 1 124 ? 6.290 -4.603 8.987 1.00 96.75 124 ILE A O 1
ATOM 923 N N . THR A 1 125 ? 7.785 -3.114 9.740 1.00 94.62 125 THR A N 1
ATOM 924 C CA . THR A 1 125 ? 8.508 -4.082 10.566 1.00 94.62 125 THR A CA 1
ATOM 925 C C . THR A 1 125 ? 7.747 -4.357 11.856 1.00 94.62 125 THR A C 1
ATOM 927 O O . THR A 1 125 ? 7.477 -3.408 12.595 1.00 94.62 125 THR A O 1
ATOM 930 N N . PRO A 1 126 ? 7.416 -5.625 12.156 1.00 91.06 126 PRO A N 1
ATOM 931 C CA . PRO A 1 126 ? 6.744 -5.978 13.395 1.00 91.06 126 PRO A CA 1
ATOM 932 C C . PRO A 1 126 ? 7.531 -5.496 14.613 1.00 91.06 126 PRO A C 1
ATOM 934 O O . PRO A 1 126 ? 8.734 -5.712 14.735 1.00 91.06 126 PRO A O 1
ATOM 937 N N . LEU A 1 127 ? 6.839 -4.851 15.547 1.00 90.19 127 LEU A N 1
ATOM 938 C CA . LEU A 1 127 ? 7.388 -4.466 16.841 1.00 90.19 127 LEU A CA 1
ATOM 939 C C . LEU A 1 127 ? 6.376 -4.864 17.922 1.00 90.19 127 LEU A C 1
ATOM 941 O O . LEU A 1 127 ? 5.192 -4.592 17.744 1.00 90.19 127 LEU A O 1
ATOM 945 N N . PRO A 1 128 ? 6.791 -5.457 19.060 1.00 90.00 128 PRO A N 1
ATOM 946 C CA . PRO A 1 128 ? 5.860 -6.077 20.011 1.00 90.00 128 PRO A CA 1
ATOM 947 C C . PRO A 1 128 ? 4.716 -5.192 20.527 1.00 90.00 128 PRO A C 1
ATOM 949 O O . PRO A 1 128 ? 3.676 -5.716 20.919 1.00 90.00 128 PRO A O 1
ATOM 952 N N . GLN A 1 129 ? 4.902 -3.870 20.568 1.00 90.94 129 GLN A N 1
ATOM 953 C CA . GLN A 1 129 ? 3.888 -2.925 21.045 1.00 90.94 129 GLN A CA 1
ATOM 954 C C . GLN A 1 129 ? 3.034 -2.276 19.941 1.00 90.94 129 GLN A C 1
ATOM 956 O O . GLN A 1 129 ? 2.124 -1.521 20.275 1.00 90.94 129 GLN A O 1
ATOM 961 N N . TYR A 1 130 ? 3.318 -2.532 18.662 1.00 93.88 130 TYR A N 1
ATOM 962 C CA . TYR A 1 130 ? 2.660 -1.866 17.537 1.00 93.88 130 TYR A CA 1
ATOM 963 C C . TYR A 1 130 ? 1.988 -2.880 16.611 1.00 93.88 130 TYR A C 1
ATOM 965 O O . TYR A 1 130 ? 2.539 -3.942 16.331 1.00 93.88 130 TYR A O 1
ATOM 973 N N . LYS A 1 131 ? 0.804 -2.521 16.109 1.00 97.69 131 LYS A N 1
ATOM 974 C CA . LYS A 1 131 ? 0.202 -3.162 14.938 1.00 97.69 131 LYS A CA 1
ATOM 975 C C . LYS A 1 131 ? 0.587 -2.350 13.708 1.00 97.69 131 LYS A C 1
ATOM 977 O O . LYS A 1 131 ? 0.423 -1.138 13.707 1.00 97.69 131 LYS A O 1
ATOM 982 N N . THR A 1 132 ? 1.108 -3.014 12.695 1.00 97.94 132 THR A N 1
ATOM 983 C CA . THR A 1 132 ? 1.655 -2.421 11.470 1.00 97.94 132 THR A CA 1
ATOM 984 C C . THR A 1 132 ? 0.573 -2.171 10.418 1.00 97.94 132 THR A C 1
ATOM 986 O O . THR A 1 132 ? -0.565 -2.634 10.544 1.00 97.94 132 THR A O 1
ATOM 989 N N . ILE A 1 133 ? 0.939 -1.521 9.311 1.00 98.31 133 ILE A N 1
ATOM 990 C CA . ILE A 1 133 ? 0.088 -1.483 8.111 1.00 98.31 133 ILE A CA 1
ATOM 991 C C . ILE A 1 133 ? -0.254 -2.889 7.595 1.00 98.31 133 ILE A C 1
ATOM 993 O O . ILE A 1 133 ? -1.373 -3.122 7.142 1.00 98.31 133 ILE A O 1
ATOM 997 N N . TYR A 1 134 ? 0.673 -3.846 7.701 1.00 98.06 134 TYR A N 1
ATOM 998 C CA . TYR A 1 134 ? 0.424 -5.229 7.302 1.00 98.06 134 TYR A CA 1
ATOM 999 C C . TYR A 1 134 ? -0.679 -5.860 8.162 1.00 98.06 134 TYR A C 1
ATOM 1001 O O . TYR A 1 134 ? -1.611 -6.461 7.628 1.00 98.06 134 TYR A O 1
ATOM 1009 N N . ASP A 1 135 ? -0.637 -5.643 9.479 1.00 98.12 135 ASP A N 1
ATOM 1010 C CA . ASP A 1 135 ? -1.686 -6.109 10.391 1.00 98.12 135 ASP A CA 1
ATOM 1011 C C . ASP A 1 135 ? -3.042 -5.476 10.059 1.00 98.12 135 ASP A C 1
ATOM 1013 O O . ASP A 1 135 ? -4.054 -6.170 10.068 1.00 98.12 135 ASP A O 1
ATOM 1017 N N . PHE A 1 136 ? -3.081 -4.182 9.717 1.00 98.38 136 PHE A N 1
ATOM 1018 C CA . PHE A 1 136 ? -4.315 -3.512 9.289 1.00 98.38 136 PHE A CA 1
ATOM 1019 C C . PHE A 1 136 ? -4.908 -4.159 8.031 1.00 98.38 136 PHE A C 1
ATOM 1021 O O . PHE A 1 136 ? -6.110 -4.436 7.981 1.00 98.38 136 PHE A O 1
ATOM 1028 N N . LEU A 1 137 ? -4.074 -4.425 7.024 1.00 98.25 137 LEU A N 1
ATOM 1029 C CA . LEU A 1 137 ? -4.495 -5.030 5.759 1.00 98.25 137 LEU A CA 1
ATOM 1030 C C . LEU A 1 137 ? -5.117 -6.419 5.966 1.00 98.25 137 LEU A C 1
ATOM 1032 O O . LEU A 1 137 ? -6.129 -6.734 5.336 1.00 98.25 137 LEU A O 1
ATOM 1036 N N . MET A 1 138 ? -4.541 -7.218 6.868 1.00 97.94 138 MET A N 1
ATOM 1037 C CA . MET A 1 138 ? -5.045 -8.552 7.204 1.00 97.94 138 MET A CA 1
ATOM 1038 C C . MET A 1 138 ? -6.289 -8.494 8.102 1.00 97.94 138 MET A C 1
ATOM 1040 O O . MET A 1 138 ? -7.296 -9.132 7.796 1.00 97.94 138 MET A O 1
ATOM 1044 N N . ASP A 1 139 ? -6.257 -7.705 9.182 1.00 97.06 139 ASP A N 1
ATOM 1045 C CA . ASP A 1 139 ? -7.344 -7.608 10.170 1.00 97.06 139 ASP A CA 1
ATOM 1046 C C . ASP A 1 139 ? -8.638 -7.031 9.565 1.00 97.06 139 ASP A C 1
ATOM 1048 O O . ASP A 1 139 ? -9.742 -7.400 9.975 1.00 97.06 139 ASP A O 1
ATOM 1052 N N . SER A 1 140 ? -8.517 -6.118 8.595 1.00 96.75 140 SER A N 1
ATOM 1053 C CA . SER A 1 140 ? -9.660 -5.528 7.883 1.00 96.75 140 SER A CA 1
ATOM 1054 C C . SER A 1 140 ? -10.213 -6.416 6.763 1.00 96.75 140 SER A C 1
ATOM 1056 O O . SER A 1 140 ? -11.279 -6.125 6.218 1.00 96.75 140 SER A O 1
ATOM 1058 N N . GLY A 1 141 ? -9.492 -7.479 6.387 1.00 96.44 141 GLY A N 1
ATOM 1059 C CA . GLY A 1 141 ? -9.798 -8.294 5.210 1.00 96.44 141 GLY A CA 1
ATOM 1060 C C . GLY A 1 141 ? -9.641 -7.545 3.882 1.00 96.44 141 GLY A C 1
ATOM 1061 O O . GLY A 1 141 ? -10.115 -8.024 2.852 1.00 96.44 141 GLY A O 1
ATOM 1062 N N . LEU A 1 142 ? -9.008 -6.367 3.893 1.00 96.25 142 LEU A N 1
ATOM 1063 C CA . LEU A 1 142 ? -8.778 -5.538 2.712 1.00 96.25 142 LEU A CA 1
ATOM 1064 C C . LEU A 1 142 ? -7.821 -6.210 1.720 1.00 96.25 142 LEU A C 1
ATOM 1066 O O . LEU A 1 142 ? -7.959 -6.039 0.505 1.00 96.25 142 LEU A O 1
ATOM 1070 N N . ALA A 1 143 ? -6.870 -6.991 2.229 1.00 97.75 143 ALA A N 1
ATOM 1071 C CA . ALA A 1 143 ? -5.909 -7.699 1.405 1.00 97.75 143 ALA A CA 1
ATOM 1072 C C . ALA A 1 143 ? -5.682 -9.140 1.867 1.00 97.75 143 ALA A C 1
ATOM 1074 O O . ALA A 1 143 ? -6.136 -9.577 2.923 1.00 97.75 143 ALA A O 1
ATOM 1075 N N . THR A 1 144 ? -4.977 -9.903 1.042 1.00 98.12 144 THR A N 1
ATOM 1076 C CA . THR A 1 144 ? -4.533 -11.262 1.347 1.00 98.12 144 THR A CA 1
ATOM 1077 C C . THR A 1 144 ? -3.096 -11.427 0.884 1.00 98.12 144 THR A C 1
ATOM 1079 O O . THR A 1 144 ? -2.780 -11.124 -0.264 1.00 98.12 144 THR A O 1
ATOM 1082 N N . ASP A 1 145 ? -2.235 -11.921 1.766 1.00 98.19 145 ASP A N 1
ATOM 1083 C CA . ASP A 1 145 ? -0.896 -12.373 1.396 1.00 98.19 145 ASP A CA 1
ATOM 1084 C C . ASP A 1 145 ? -0.992 -13.716 0.655 1.00 98.19 145 ASP A C 1
ATOM 1086 O O . ASP A 1 145 ? -1.557 -14.685 1.173 1.00 98.19 145 ASP A O 1
ATOM 1090 N N . VAL A 1 146 ? -0.482 -13.756 -0.577 1.00 98.25 146 VAL A N 1
ATOM 1091 C CA . VAL A 1 146 ? -0.473 -14.959 -1.423 1.00 98.25 146 VAL A CA 1
ATOM 1092 C C . VAL A 1 146 ? 0.925 -15.557 -1.604 1.00 98.25 146 VAL A C 1
ATOM 1094 O O . VAL A 1 146 ? 1.095 -16.481 -2.399 1.00 98.25 146 VAL A O 1
ATOM 1097 N N . GLY A 1 147 ? 1.913 -15.082 -0.846 1.00 98.00 147 GLY A N 1
ATOM 1098 C CA . GLY A 1 147 ? 3.309 -15.470 -0.992 1.00 98.00 147 GLY A CA 1
ATOM 1099 C C . GLY A 1 147 ? 3.951 -14.859 -2.235 1.00 98.00 147 GLY A C 1
ATOM 1100 O O . GLY A 1 147 ? 3.511 -13.831 -2.749 1.00 98.00 147 GLY A O 1
ATOM 1101 N N . ASP A 1 148 ? 5.021 -15.486 -2.715 1.00 97.69 148 ASP A N 1
ATOM 1102 C CA . ASP A 1 148 ? 5.721 -15.046 -3.920 1.00 97.69 148 ASP A CA 1
ATOM 1103 C C . ASP A 1 148 ? 4.967 -15.477 -5.195 1.00 97.69 148 ASP A C 1
ATOM 1105 O O . ASP A 1 148 ? 5.070 -16.628 -5.627 1.00 97.69 148 ASP A O 1
ATOM 1109 N N . ASP A 1 149 ? 4.167 -14.568 -5.767 1.00 97.81 149 ASP A N 1
ATOM 1110 C CA . ASP A 1 149 ? 3.318 -14.832 -6.942 1.00 97.81 149 ASP A CA 1
ATOM 1111 C C . ASP A 1 149 ? 3.226 -13.614 -7.881 1.00 97.81 149 ASP A C 1
ATOM 1113 O O . ASP A 1 149 ? 2.173 -13.000 -8.070 1.00 97.81 149 ASP A O 1
ATOM 1117 N N . GLU A 1 150 ? 4.357 -13.253 -8.487 1.00 96.69 150 GLU A N 1
ATOM 1118 C CA . GLU A 1 150 ? 4.472 -12.139 -9.440 1.00 96.69 150 GLU A CA 1
ATOM 1119 C C . GLU A 1 150 ? 3.451 -12.209 -10.590 1.00 96.69 150 GLU A C 1
ATOM 1121 O O . GLU A 1 150 ? 2.862 -11.194 -10.968 1.00 96.69 150 GLU A O 1
ATOM 1126 N N . ALA A 1 151 ? 3.163 -13.411 -11.095 1.00 97.25 151 ALA A N 1
ATOM 1127 C CA . ALA A 1 151 ? 2.226 -13.630 -12.195 1.00 97.25 151 ALA A CA 1
ATOM 1128 C C . ALA A 1 151 ? 0.784 -13.212 -11.851 1.00 97.25 151 ALA A C 1
ATOM 1130 O O . ALA A 1 151 ? -0.015 -12.920 -12.747 1.00 97.25 151 ALA A O 1
ATOM 1131 N N . ALA A 1 152 ? 0.440 -13.189 -10.562 1.00 97.00 152 ALA A N 1
ATOM 1132 C CA . ALA A 1 152 ? -0.876 -12.812 -10.076 1.00 97.00 152 ALA A CA 1
ATOM 1133 C C . ALA A 1 152 ? -0.994 -11.327 -9.700 1.00 97.00 152 ALA A C 1
ATOM 1135 O O . ALA A 1 152 ? -2.103 -10.907 -9.341 1.00 97.00 152 ALA A O 1
ATOM 1136 N N . ALA A 1 153 ? 0.096 -10.556 -9.776 1.00 97.94 153 ALA A N 1
ATOM 1137 C CA . ALA A 1 153 ? 0.136 -9.151 -9.394 1.00 97.94 153 ALA A CA 1
ATOM 1138 C C . ALA A 1 153 ? -0.753 -8.285 -10.293 1.00 97.94 153 ALA A C 1
ATOM 1140 O O . ALA A 1 153 ? -0.785 -8.432 -11.519 1.00 97.94 153 ALA A O 1
ATOM 1141 N N . GLN A 1 154 ? -1.486 -7.366 -9.676 1.00 97.62 154 GLN A N 1
ATOM 1142 C CA . GLN A 1 154 ? -2.288 -6.348 -10.344 1.00 97.62 154 GLN A CA 1
ATOM 1143 C C . GLN A 1 154 ? -1.884 -4.960 -9.844 1.00 97.62 154 GLN A C 1
ATOM 1145 O O . GLN A 1 154 ? -1.436 -4.835 -8.705 1.00 97.62 154 GLN A O 1
ATOM 1150 N N . PRO A 1 155 ? -2.066 -3.899 -10.651 1.00 97.88 155 PRO A N 1
ATOM 1151 C CA . PRO A 1 155 ? -1.866 -2.540 -10.169 1.00 97.88 155 PRO A CA 1
ATOM 1152 C C . PRO A 1 155 ? -2.686 -2.285 -8.893 1.00 97.88 155 PRO A C 1
ATOM 1154 O O . PRO A 1 155 ? -3.826 -2.746 -8.795 1.00 97.88 155 PRO A O 1
ATOM 1157 N N . GLY A 1 156 ? -2.092 -1.599 -7.918 1.00 97.56 156 GLY A N 1
ATOM 1158 C CA . GLY A 1 156 ? -2.676 -1.363 -6.594 1.00 97.56 156 GLY A CA 1
ATOM 1159 C C . GLY A 1 156 ? -2.467 -2.496 -5.580 1.00 97.56 156 GLY A C 1
ATOM 1160 O O . GLY A 1 156 ? -2.696 -2.284 -4.400 1.00 97.56 156 GLY A O 1
ATOM 1161 N N . ASP A 1 157 ? -1.999 -3.684 -5.986 1.00 98.38 157 ASP A N 1
ATOM 1162 C CA . ASP A 1 157 ? -1.495 -4.663 -5.011 1.00 98.38 157 ASP A CA 1
ATOM 1163 C C . ASP A 1 157 ? -0.209 -4.141 -4.348 1.00 98.38 157 ASP A C 1
ATOM 1165 O O . ASP A 1 157 ? 0.426 -3.200 -4.829 1.00 98.38 157 ASP A O 1
ATOM 1169 N N . MET A 1 158 ? 0.217 -4.774 -3.258 1.00 98.44 158 MET A N 1
ATOM 1170 C CA . MET A 1 158 ? 1.433 -4.396 -2.544 1.00 98.44 158 MET A CA 1
ATOM 1171 C C . MET A 1 158 ? 2.473 -5.505 -2.624 1.00 98.44 158 MET A C 1
ATOM 1173 O O . MET A 1 158 ? 2.150 -6.690 -2.603 1.00 98.44 158 MET A O 1
ATOM 1177 N N . VAL A 1 159 ? 3.741 -5.115 -2.661 1.00 98.44 159 VAL A N 1
ATOM 1178 C CA . VAL A 1 159 ? 4.874 -6.025 -2.470 1.00 98.44 159 VAL A CA 1
ATOM 1179 C C . VAL A 1 159 ? 5.429 -5.786 -1.080 1.00 98.44 159 VAL A C 1
ATOM 1181 O O . VAL A 1 159 ? 5.681 -4.638 -0.726 1.00 98.44 159 VAL A O 1
ATOM 1184 N N . VAL A 1 160 ? 5.620 -6.846 -0.298 1.00 98.50 160 VAL A N 1
ATOM 1185 C CA . VAL A 1 160 ? 6.226 -6.787 1.039 1.00 98.50 160 VAL A CA 1
ATOM 1186 C C . VAL A 1 160 ? 7.503 -7.608 1.033 1.00 98.50 160 VAL A C 1
ATOM 1188 O O . VAL A 1 160 ? 7.479 -8.792 0.714 1.00 98.50 160 VAL A O 1
ATOM 1191 N N . THR A 1 161 ? 8.623 -6.983 1.378 1.00 97.69 161 THR A N 1
ATOM 1192 C CA . THR A 1 161 ? 9.943 -7.622 1.437 1.00 97.69 161 THR A CA 1
ATOM 1193 C C . THR A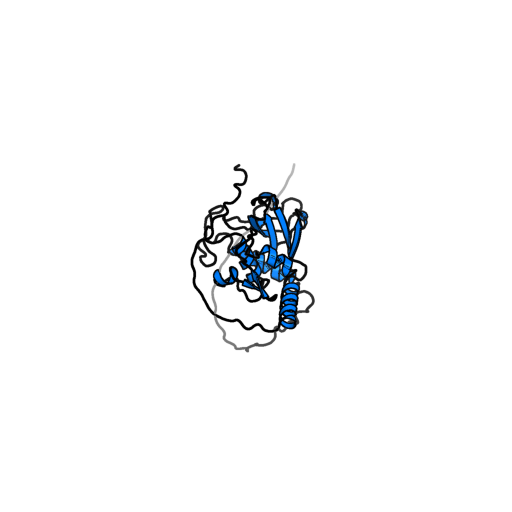 1 161 ? 10.231 -8.135 2.841 1.00 97.69 161 THR A C 1
ATOM 1195 O O . THR A 1 161 ? 9.982 -7.427 3.817 1.00 97.69 161 THR A O 1
ATOM 1198 N N . TYR A 1 162 ? 10.846 -9.315 2.934 1.00 95.44 162 TYR A N 1
ATOM 1199 C CA . TYR A 1 162 ? 11.169 -10.009 4.183 1.00 95.44 162 TYR A CA 1
ATOM 1200 C C . TYR A 1 162 ? 12.686 -10.114 4.387 1.00 95.44 162 TYR A C 1
ATOM 1202 O O . TYR A 1 162 ? 13.276 -11.194 4.360 1.00 95.44 162 TYR A O 1
ATOM 1210 N N . LEU A 1 163 ? 13.337 -8.958 4.538 1.00 93.00 163 LEU A N 1
ATOM 1211 C CA . LEU A 1 163 ? 14.782 -8.837 4.778 1.00 93.00 163 LEU A CA 1
ATOM 1212 C C . LEU A 1 163 ? 15.102 -8.332 6.195 1.00 93.00 163 LEU A C 1
ATOM 1214 O O . LEU A 1 163 ? 16.241 -7.959 6.484 1.00 93.00 163 LEU A O 1
ATOM 1218 N N . GLY A 1 164 ? 14.104 -8.323 7.080 1.00 88.06 164 GLY A N 1
ATOM 1219 C CA . GLY A 1 164 ? 14.251 -7.994 8.491 1.00 88.06 164 GLY A CA 1
ATOM 1220 C C . GLY A 1 164 ? 14.968 -9.086 9.283 1.00 88.06 164 GLY A C 1
ATOM 1221 O O . GLY A 1 164 ? 15.321 -10.153 8.771 1.00 88.06 164 GLY A O 1
ATOM 1222 N N . TYR A 1 165 ? 15.189 -8.810 10.569 1.00 87.06 165 TYR A N 1
ATOM 1223 C CA . TYR A 1 165 ? 15.736 -9.802 11.492 1.00 87.06 165 TYR A CA 1
ATOM 1224 C C . TYR A 1 165 ? 14.827 -11.039 11.524 1.00 87.06 165 TYR A C 1
ATOM 1226 O O . TYR A 1 165 ? 13.612 -10.906 11.470 1.00 87.06 165 TYR A O 1
ATOM 1234 N N . ASP A 1 166 ? 15.416 -12.237 11.524 1.00 88.62 166 ASP A N 1
ATOM 1235 C CA . ASP A 1 166 ? 14.691 -13.516 11.458 1.00 88.62 166 ASP A CA 1
ATOM 1236 C C . ASP A 1 166 ? 13.675 -13.646 10.297 1.00 88.62 166 ASP A C 1
ATOM 1238 O O . ASP A 1 166 ? 12.757 -14.464 10.352 1.00 88.62 166 ASP A O 1
ATOM 1242 N N . GLY A 1 167 ? 13.866 -12.889 9.206 1.00 90.31 167 GLY A N 1
ATOM 1243 C CA . GLY A 1 167 ? 12.980 -12.919 8.039 1.00 90.31 167 GLY A CA 1
ATOM 1244 C C . GLY A 1 167 ? 11.692 -12.118 8.227 1.00 90.31 167 GLY A C 1
ATOM 1245 O O . GLY A 1 167 ? 10.703 -12.400 7.561 1.00 90.31 167 GLY A O 1
ATOM 1246 N N . GLU A 1 168 ? 11.678 -11.142 9.134 1.00 93.50 168 GLU A N 1
ATOM 1247 C CA . GLU A 1 168 ? 10.557 -10.219 9.310 1.00 93.50 168 GLU A CA 1
ATOM 1248 C C . GLU A 1 168 ? 10.368 -9.275 8.111 1.00 93.50 168 GLU A C 1
ATOM 1250 O O . GLU A 1 168 ? 11.305 -8.980 7.360 1.00 93.50 168 GLU A O 1
ATOM 1255 N N . ALA A 1 169 ? 9.145 -8.754 7.963 1.00 95.00 169 ALA A N 1
ATOM 1256 C CA . ALA A 1 169 ? 8.840 -7.723 6.978 1.00 95.00 169 ALA A CA 1
ATOM 1257 C C . ALA A 1 169 ? 9.695 -6.464 7.231 1.00 95.00 169 ALA A C 1
ATOM 1259 O O . ALA A 1 169 ? 9.846 -6.001 8.362 1.00 95.00 169 ALA A O 1
ATOM 1260 N N . SER A 1 170 ? 10.282 -5.901 6.179 1.00 95.44 170 SER A N 1
ATOM 1261 C CA . SER A 1 170 ? 11.252 -4.799 6.288 1.00 95.44 170 SER A CA 1
ATOM 1262 C C . SER A 1 170 ? 11.011 -3.654 5.318 1.00 95.44 170 SER A C 1
ATOM 1264 O O . SER A 1 170 ? 11.527 -2.557 5.520 1.00 95.44 170 SER A O 1
ATOM 1266 N N . HIS A 1 171 ? 10.274 -3.904 4.242 1.00 97.31 171 HIS A N 1
ATOM 1267 C CA . HIS A 1 171 ? 10.002 -2.912 3.215 1.00 97.31 171 HIS A CA 1
ATOM 1268 C C . HIS A 1 171 ? 8.689 -3.233 2.512 1.00 97.31 171 HIS A C 1
ATOM 1270 O O . HIS A 1 171 ? 8.242 -4.381 2.527 1.00 97.31 171 HIS A O 1
ATOM 1276 N N . MET A 1 172 ? 8.090 -2.225 1.885 1.00 97.81 172 MET A N 1
ATOM 1277 C CA . MET A 1 172 ? 6.945 -2.431 1.014 1.00 97.81 172 MET A CA 1
ATOM 1278 C C . MET A 1 172 ? 6.901 -1.432 -0.142 1.00 97.81 172 MET A C 1
ATOM 1280 O O . MET A 1 172 ? 7.424 -0.324 -0.043 1.00 97.81 172 MET A O 1
ATOM 1284 N N . GLY A 1 173 ? 6.241 -1.820 -1.224 1.00 98.12 173 GLY A N 1
ATOM 1285 C CA . GLY A 1 173 ? 5.973 -0.964 -2.374 1.00 98.12 173 GLY A CA 1
ATOM 1286 C C . GLY A 1 173 ? 4.596 -1.241 -2.962 1.00 98.12 173 GLY A C 1
ATOM 1287 O O . GLY A 1 173 ? 3.942 -2.220 -2.596 1.00 98.12 173 GLY A O 1
ATOM 1288 N N . LEU A 1 174 ? 4.161 -0.377 -3.875 1.00 98.50 174 LEU A N 1
ATOM 1289 C CA . LEU A 1 174 ? 2.893 -0.511 -4.588 1.00 98.50 174 LEU A CA 1
ATOM 1290 C C . LEU A 1 174 ? 3.151 -1.059 -5.992 1.00 98.50 174 LEU A C 1
ATOM 1292 O O . LEU A 1 174 ? 3.954 -0.498 -6.736 1.00 98.50 174 LEU A O 1
ATOM 1296 N N . VAL A 1 175 ? 2.452 -2.121 -6.383 1.00 98.62 175 VAL A N 1
ATOM 1297 C CA . VAL A 1 175 ? 2.468 -2.623 -7.758 1.00 98.62 175 VAL A CA 1
ATOM 1298 C C . VAL A 1 175 ? 1.854 -1.562 -8.668 1.00 98.62 175 VAL A C 1
ATOM 1300 O O . VAL A 1 175 ? 0.684 -1.201 -8.551 1.00 98.62 175 VAL A O 1
ATOM 1303 N N . ALA A 1 176 ? 2.654 -1.067 -9.601 1.00 98.06 176 ALA A N 1
ATOM 1304 C CA . ALA A 1 176 ? 2.308 0.016 -10.504 1.00 98.06 176 ALA A CA 1
ATOM 1305 C C . ALA A 1 176 ? 1.885 -0.505 -11.891 1.00 98.06 176 ALA A C 1
ATOM 1307 O O . ALA A 1 176 ? 1.056 0.113 -12.564 1.00 98.06 176 ALA A O 1
ATOM 1308 N N . THR A 1 177 ? 2.436 -1.640 -12.343 1.00 98.06 177 THR A N 1
ATOM 1309 C CA . THR A 1 177 ? 1.953 -2.371 -13.532 1.00 98.06 177 THR A CA 1
ATOM 1310 C C . THR A 1 177 ? 1.824 -3.862 -13.258 1.00 98.06 177 THR A C 1
ATOM 1312 O O . THR A 1 177 ? 2.696 -4.451 -12.626 1.00 98.06 177 THR A O 1
ATOM 1315 N N . ALA A 1 178 ? 0.793 -4.483 -13.835 1.00 97.81 178 ALA A N 1
ATOM 1316 C CA . ALA A 1 178 ? 0.707 -5.936 -13.975 1.00 97.81 178 ALA A CA 1
ATOM 1317 C C . ALA A 1 178 ? 1.861 -6.492 -14.837 1.00 97.81 178 ALA A C 1
ATOM 1319 O O . ALA A 1 178 ? 2.411 -5.756 -15.670 1.00 97.81 178 ALA A O 1
ATOM 1320 N N . PRO A 1 179 ? 2.189 -7.786 -14.690 1.00 97.88 179 PRO A N 1
ATOM 1321 C CA . PRO A 1 179 ? 3.142 -8.450 -15.561 1.00 97.88 179 PRO A CA 1
ATOM 1322 C C . PRO A 1 179 ? 2.586 -8.614 -16.978 1.00 97.88 179 PRO A C 1
ATOM 1324 O O . PRO A 1 179 ? 1.377 -8.621 -17.227 1.00 97.88 179 PRO A O 1
ATOM 1327 N N . THR A 1 180 ? 3.489 -8.786 -17.933 1.00 97.19 180 THR A N 1
ATOM 1328 C CA . THR A 1 180 ? 3.171 -9.112 -19.325 1.00 97.19 180 THR A CA 1
ATOM 1329 C C . THR A 1 180 ? 3.911 -10.378 -19.741 1.00 97.19 180 THR A C 1
ATOM 1331 O O . THR A 1 180 ? 4.745 -10.901 -19.012 1.00 97.19 180 THR A O 1
ATOM 1334 N N . ALA A 1 181 ? 3.677 -10.857 -20.964 1.00 95.62 181 ALA A N 1
ATOM 1335 C CA . ALA A 1 181 ? 4.402 -12.014 -21.492 1.00 95.62 181 ALA A CA 1
ATOM 1336 C C . ALA A 1 181 ? 5.933 -11.816 -21.582 1.00 95.62 181 ALA A C 1
ATOM 1338 O O . ALA A 1 181 ? 6.657 -12.791 -21.765 1.00 95.62 181 ALA A O 1
ATOM 1339 N N . THR A 1 182 ? 6.425 -10.573 -21.522 1.00 96.00 182 THR A N 1
ATOM 1340 C CA . THR A 1 182 ? 7.842 -10.237 -21.751 1.00 96.00 182 THR A CA 1
ATOM 1341 C C . THR A 1 182 ? 8.468 -9.369 -20.666 1.00 96.00 182 THR A C 1
ATOM 1343 O O . THR A 1 182 ? 9.649 -9.050 -20.767 1.00 96.00 182 THR A O 1
ATOM 1346 N N . ALA A 1 183 ? 7.697 -8.934 -19.676 1.00 97.00 183 ALA A N 1
ATOM 1347 C CA . ALA A 1 183 ? 8.163 -8.045 -18.622 1.00 97.00 183 ALA A CA 1
ATOM 1348 C C . ALA A 1 183 ? 7.447 -8.388 -17.325 1.00 97.00 183 ALA A C 1
ATOM 1350 O O . ALA A 1 183 ? 6.246 -8.665 -17.354 1.00 97.00 183 ALA A O 1
ATOM 1351 N N . GLU A 1 184 ? 8.188 -8.340 -16.226 1.00 97.31 184 GLU A N 1
ATOM 1352 C CA . GLU A 1 184 ? 7.618 -8.557 -14.907 1.00 97.31 184 GLU A CA 1
ATOM 1353 C C . GLU A 1 184 ? 6.716 -7.395 -14.467 1.00 97.31 184 GLU A C 1
ATOM 1355 O O . GLU A 1 184 ? 6.740 -6.305 -15.054 1.00 97.31 184 GLU A O 1
ATOM 1360 N N . ALA A 1 185 ? 5.920 -7.631 -13.427 1.00 98.25 185 ALA A N 1
ATOM 1361 C CA . ALA A 1 185 ? 5.213 -6.570 -12.723 1.00 98.25 185 ALA A CA 1
ATOM 1362 C C . ALA A 1 185 ? 6.202 -5.498 -12.236 1.00 98.25 185 ALA A C 1
ATOM 1364 O O . ALA A 1 185 ? 7.333 -5.808 -11.854 1.00 98.25 185 ALA A O 1
ATOM 1365 N N . THR A 1 186 ? 5.777 -4.233 -12.228 1.00 98.56 186 THR A N 1
ATOM 1366 C CA . THR A 1 186 ? 6.609 -3.137 -11.712 1.00 98.56 186 THR A CA 1
ATOM 1367 C C . THR A 1 186 ? 6.038 -2.563 -10.431 1.00 98.56 186 THR A C 1
ATOM 1369 O O . THR A 1 186 ? 4.829 -2.609 -10.217 1.00 98.56 186 THR A O 1
ATOM 1372 N N . VAL A 1 187 ? 6.911 -2.018 -9.592 1.00 98.56 187 VAL A N 1
ATOM 1373 C CA . VAL A 1 187 ? 6.631 -1.526 -8.248 1.00 98.56 187 VAL A CA 1
ATOM 1374 C C . VAL A 1 187 ? 7.213 -0.123 -8.099 1.00 98.56 187 VAL A C 1
ATOM 1376 O O . VAL A 1 187 ? 8.362 0.128 -8.479 1.00 98.56 187 VAL A O 1
ATOM 1379 N N . ASP A 1 188 ? 6.415 0.772 -7.528 1.00 98.25 188 ASP A N 1
ATOM 1380 C CA . ASP A 1 188 ? 6.857 2.078 -7.049 1.00 98.25 188 ASP A CA 1
ATOM 1381 C C . ASP A 1 188 ? 7.072 1.993 -5.534 1.00 98.25 188 ASP A C 1
ATOM 1383 O O . ASP A 1 188 ? 6.256 1.416 -4.806 1.00 98.25 188 ASP A O 1
ATOM 1387 N N . ALA A 1 189 ? 8.186 2.536 -5.043 1.00 96.31 189 ALA A N 1
ATOM 1388 C CA . ALA A 1 189 ? 8.539 2.449 -3.629 1.00 96.31 189 ALA A CA 1
ATOM 1389 C C . ALA A 1 189 ? 9.349 3.655 -3.145 1.00 96.31 189 ALA A C 1
ATOM 1391 O O . ALA A 1 189 ? 9.926 4.406 -3.933 1.00 96.31 189 ALA A O 1
ATOM 1392 N N . HIS A 1 190 ? 9.379 3.799 -1.822 1.00 95.00 190 HIS A N 1
ATOM 1393 C CA . HIS A 1 190 ? 10.012 4.895 -1.088 1.00 95.00 190 HIS A CA 1
ATOM 1394 C C . HIS A 1 190 ? 11.217 4.406 -0.261 1.00 95.00 190 HIS A C 1
ATOM 1396 O O . HIS A 1 190 ? 11.747 3.333 -0.527 1.00 95.00 190 HIS A O 1
ATOM 1402 N N . ASN A 1 191 ? 11.721 5.202 0.692 1.00 92.75 191 ASN A N 1
ATOM 1403 C CA . ASN A 1 191 ? 13.072 5.132 1.298 1.00 92.75 191 ASN A CA 1
ATOM 1404 C C . ASN A 1 191 ? 14.174 5.563 0.329 1.00 92.75 191 ASN A C 1
ATOM 1406 O O . ASN A 1 191 ? 15.041 6.355 0.695 1.00 92.75 191 ASN A O 1
ATOM 1410 N N . ASN A 1 192 ? 14.119 5.049 -0.894 1.00 94.19 192 ASN A N 1
ATOM 1411 C CA . ASN A 1 192 ? 14.830 5.542 -2.060 1.00 94.19 192 ASN A CA 1
ATOM 1412 C C . ASN A 1 192 ? 13.797 5.760 -3.164 1.00 94.19 192 ASN A C 1
ATOM 1414 O O . ASN A 1 192 ? 12.901 4.935 -3.308 1.00 94.19 192 ASN A O 1
ATOM 1418 N N . ALA A 1 193 ? 13.945 6.811 -3.967 1.00 95.06 193 ALA A N 1
ATOM 1419 C CA . ALA A 1 193 ? 12.968 7.134 -5.002 1.00 95.06 193 ALA A CA 1
ATOM 1420 C C . ALA A 1 193 ? 13.008 6.084 -6.122 1.00 95.06 193 ALA A C 1
ATOM 1422 O O . ALA A 1 193 ? 13.874 6.135 -7.006 1.00 95.06 193 ALA A O 1
ATOM 1423 N N . ARG A 1 194 ? 12.108 5.098 -6.063 1.00 95.81 194 ARG A N 1
ATOM 1424 C CA . ARG A 1 194 ? 12.031 3.974 -7.001 1.00 95.81 194 ARG A CA 1
ATOM 1425 C C . ARG A 1 194 ? 10.760 4.100 -7.827 1.00 95.81 194 ARG A C 1
ATOM 1427 O O . ARG A 1 194 ? 9.660 4.023 -7.294 1.00 95.81 194 ARG A O 1
ATOM 1434 N N . TYR A 1 195 ? 10.949 4.262 -9.132 1.00 97.25 195 TYR A N 1
ATOM 1435 C CA . TYR A 1 195 ? 9.875 4.316 -10.115 1.00 97.25 195 TYR A CA 1
ATOM 1436 C C . TYR A 1 195 ? 9.967 3.108 -11.040 1.00 97.25 195 TYR A C 1
ATOM 1438 O O . TYR A 1 195 ? 10.990 2.927 -11.709 1.00 97.25 195 TYR A O 1
ATOM 1446 N N . ARG A 1 196 ? 8.907 2.302 -11.076 1.00 97.25 196 ARG A N 1
ATOM 1447 C CA . ARG A 1 196 ? 8.711 1.152 -11.963 1.00 97.25 196 ARG A CA 1
ATOM 1448 C C . ARG A 1 196 ? 9.846 0.124 -11.892 1.00 97.25 196 ARG A C 1
ATOM 1450 O O . ARG A 1 196 ? 10.315 -0.363 -12.921 1.00 97.25 196 ARG A O 1
ATOM 1457 N N . PHE A 1 197 ? 10.295 -0.215 -10.684 1.00 96.94 197 PHE A N 1
ATOM 1458 C CA . PHE A 1 197 ? 11.257 -1.305 -10.495 1.00 96.94 197 PHE A CA 1
ATOM 1459 C C . PHE A 1 197 ? 10.583 -2.659 -10.644 1.00 96.94 197 PHE A C 1
ATOM 1461 O O . PHE A 1 197 ? 9.438 -2.822 -10.246 1.00 96.94 197 PHE A O 1
ATOM 1468 N N . GLY A 1 198 ? 11.293 -3.635 -11.199 1.00 97.62 198 GLY A N 1
ATOM 1469 C CA . GLY A 1 198 ? 10.777 -4.992 -11.322 1.00 97.62 198 GLY A CA 1
ATOM 1470 C C . GLY A 1 198 ? 10.429 -5.606 -9.966 1.00 97.62 198 GLY A C 1
ATOM 1471 O O . GLY A 1 198 ? 11.151 -5.392 -8.993 1.00 97.62 198 GLY A O 1
ATOM 1472 N N . TYR A 1 199 ? 9.338 -6.365 -9.900 1.00 97.81 199 TYR A N 1
ATOM 1473 C CA . TYR A 1 199 ? 8.862 -7.039 -8.690 1.00 97.81 199 TYR A CA 1
ATOM 1474 C C . TYR A 1 199 ? 9.983 -7.813 -7.975 1.00 97.81 199 TYR A C 1
ATOM 1476 O O . TYR A 1 199 ? 10.177 -7.647 -6.771 1.00 97.81 199 TYR A O 1
ATOM 1484 N N . HIS A 1 200 ? 10.808 -8.567 -8.711 1.00 96.62 200 HIS A N 1
ATOM 1485 C CA . HIS A 1 200 ? 11.868 -9.380 -8.105 1.00 96.62 200 HIS A CA 1
ATOM 1486 C C . HIS A 1 200 ? 13.068 -8.571 -7.591 1.00 96.62 200 HIS A C 1
ATOM 1488 O O . HIS A 1 200 ? 13.923 -9.127 -6.900 1.00 96.62 200 HIS A O 1
ATOM 1494 N N . TYR A 1 201 ? 13.143 -7.261 -7.860 1.00 96.06 201 TYR A N 1
ATOM 1495 C CA . TYR A 1 201 ? 14.110 -6.380 -7.194 1.00 96.06 201 TYR A CA 1
ATOM 1496 C C . TYR A 1 201 ? 13.931 -6.394 -5.669 1.00 96.06 201 TYR A C 1
ATOM 1498 O O . TYR A 1 201 ? 14.898 -6.234 -4.929 1.00 96.06 201 TYR A O 1
ATOM 1506 N N . TYR A 1 202 ? 12.697 -6.617 -5.213 1.00 95.75 202 TYR A N 1
ATOM 1507 C CA . TYR A 1 202 ? 12.296 -6.579 -3.811 1.00 95.75 202 TYR A CA 1
ATOM 1508 C C . TYR A 1 202 ? 12.353 -7.949 -3.121 1.00 95.75 202 TYR A C 1
ATOM 1510 O O . TYR A 1 202 ? 11.934 -8.061 -1.969 1.00 95.75 202 TYR A O 1
ATOM 1518 N N . ALA A 1 203 ? 12.870 -8.980 -3.797 1.00 93.75 203 ALA A N 1
ATOM 1519 C CA . ALA A 1 203 ? 12.943 -10.336 -3.267 1.00 93.75 203 ALA A CA 1
ATOM 1520 C C . ALA A 1 203 ? 13.959 -10.473 -2.104 1.00 93.75 203 ALA A C 1
ATOM 1522 O O . ALA A 1 203 ? 15.010 -9.825 -2.128 1.00 93.75 203 ALA A O 1
ATOM 1523 N N . PRO A 1 204 ? 13.721 -11.366 -1.118 1.00 95.81 204 PRO A N 1
ATOM 1524 C CA . PRO A 1 204 ? 12.529 -12.193 -0.933 1.00 95.81 204 PRO A CA 1
ATOM 1525 C C . PRO A 1 204 ? 11.310 -11.342 -0.569 1.00 95.81 204 PRO A C 1
ATOM 1527 O O . PRO A 1 204 ? 11.350 -10.541 0.367 1.00 95.81 204 PRO A O 1
ATOM 1530 N N . SER A 1 205 ? 10.227 -11.533 -1.314 1.00 96.56 205 SER A N 1
ATOM 1531 C CA . SER A 1 205 ? 9.011 -10.741 -1.187 1.00 96.56 205 SER A CA 1
ATOM 1532 C C . SER A 1 205 ? 7.771 -11.596 -1.311 1.00 96.56 205 SER A C 1
ATOM 1534 O O . SER A 1 205 ? 7.780 -12.619 -1.992 1.00 96.56 205 SER A O 1
ATOM 1536 N N . HIS A 1 206 ? 6.697 -11.133 -0.689 1.00 98.25 206 HIS A N 1
ATOM 1537 C CA . HIS A 1 206 ? 5.357 -11.618 -0.957 1.00 98.25 206 HIS A CA 1
ATOM 1538 C C . HIS A 1 206 ? 4.535 -10.554 -1.678 1.00 98.25 206 HIS A C 1
ATOM 1540 O O . HIS A 1 206 ? 4.716 -9.348 -1.475 1.00 98.25 206 HIS A O 1
ATOM 1546 N N . LEU A 1 207 ? 3.588 -11.027 -2.477 1.00 98.62 207 LEU A N 1
ATOM 1547 C CA . LEU A 1 207 ? 2.506 -10.238 -3.026 1.00 98.62 207 LEU A CA 1
ATOM 1548 C C . LEU A 1 207 ? 1.348 -10.206 -2.018 1.00 98.62 207 LEU A C 1
ATOM 1550 O O . LEU A 1 207 ? 0.746 -11.229 -1.690 1.00 98.62 207 LEU A O 1
ATOM 1554 N N . VAL A 1 208 ? 0.993 -9.007 -1.572 1.00 98.56 208 VAL A N 1
ATOM 1555 C CA . VAL A 1 208 ? -0.191 -8.741 -0.756 1.00 98.56 208 VAL A CA 1
ATOM 1556 C C . VAL A 1 208 ? -1.267 -8.156 -1.663 1.00 98.56 208 VAL A C 1
ATOM 1558 O O . VAL A 1 208 ? -1.218 -6.992 -2.058 1.00 98.56 208 VAL A O 1
ATOM 1561 N N . LYS A 1 209 ? -2.239 -8.992 -2.026 1.00 97.88 209 LYS A N 1
ATOM 1562 C CA . LYS A 1 209 ? -3.262 -8.673 -3.022 1.00 97.88 209 LYS A CA 1
ATOM 1563 C C . LYS A 1 209 ? -4.459 -7.997 -2.397 1.00 97.88 209 LYS A C 1
ATOM 1565 O O . LYS A 1 209 ? -5.049 -8.552 -1.470 1.00 97.88 209 LYS A O 1
ATOM 1570 N N . LEU A 1 210 ? -4.902 -6.885 -2.972 1.00 97.06 210 LEU A N 1
ATOM 1571 C CA . LEU A 1 210 ? -6.203 -6.334 -2.611 1.00 97.06 210 LEU A CA 1
ATOM 1572 C C . LEU A 1 210 ? -7.307 -7.293 -3.046 1.00 97.06 210 LEU A C 1
ATOM 1574 O O . LEU A 1 210 ? -7.343 -7.743 -4.202 1.00 97.06 210 LEU A O 1
ATOM 1578 N N . VAL A 1 211 ? -8.235 -7.567 -2.131 1.00 95.31 211 VAL A N 1
ATOM 1579 C CA . VAL A 1 211 ? -9.369 -8.449 -2.411 1.00 95.31 211 VAL A CA 1
ATOM 1580 C C . VAL A 1 211 ? -10.296 -7.834 -3.468 1.00 95.31 211 VAL A C 1
ATOM 1582 O O . VAL A 1 211 ? -10.353 -6.609 -3.627 1.00 95.31 211 VAL A O 1
ATOM 1585 N N . PRO A 1 212 ? -11.077 -8.651 -4.194 1.00 92.06 212 PRO A N 1
ATOM 1586 C CA . PRO A 1 212 ? -12.161 -8.128 -5.008 1.00 92.06 212 PRO A CA 1
ATOM 1587 C C . PRO A 1 212 ? -13.146 -7.322 -4.156 1.00 92.06 212 PRO A C 1
ATOM 1589 O O . PRO A 1 212 ? -13.593 -7.751 -3.097 1.00 92.06 212 PRO A O 1
ATOM 1592 N N . ASN A 1 213 ? -13.520 -6.163 -4.668 1.00 90.12 213 ASN A N 1
ATOM 1593 C CA . ASN A 1 213 ? -14.323 -5.117 -4.042 1.00 90.12 213 ASN A CA 1
ATOM 1594 C C . ASN A 1 213 ? -13.731 -4.569 -2.737 1.00 90.12 213 ASN A C 1
ATOM 1596 O O . ASN A 1 213 ? -14.492 -4.224 -1.840 1.00 90.12 213 ASN A O 1
ATOM 1600 N N . ALA A 1 214 ? -12.402 -4.436 -2.662 1.00 92.69 214 ALA A N 1
ATOM 1601 C CA . ALA A 1 214 ? -11.635 -3.892 -1.534 1.00 92.69 214 ALA A CA 1
ATOM 1602 C C . ALA A 1 214 ? -12.314 -2.714 -0.806 1.00 92.69 214 ALA A C 1
ATOM 1604 O O . ALA A 1 214 ? -12.489 -2.754 0.411 1.00 92.69 214 ALA A O 1
ATOM 1605 N N . PHE A 1 215 ? -12.790 -1.707 -1.548 1.00 93.06 215 PHE A N 1
ATOM 1606 C CA . PHE A 1 215 ? -13.531 -0.579 -0.976 1.00 93.06 215 PHE A CA 1
ATOM 1607 C C . PHE A 1 215 ? -14.813 -1.012 -0.255 1.00 93.06 215 PHE A C 1
ATOM 1609 O O . PHE A 1 215 ? -15.058 -0.628 0.884 1.00 93.06 215 PHE A O 1
ATOM 1616 N N . VAL A 1 216 ? -15.641 -1.843 -0.891 1.00 92.50 216 VAL A N 1
ATOM 1617 C CA . VAL A 1 216 ? -16.861 -2.358 -0.254 1.00 92.50 216 VAL A CA 1
ATOM 1618 C C . VAL A 1 216 ? -16.503 -3.201 0.965 1.00 92.50 216 VAL A C 1
ATOM 1620 O O . VAL A 1 216 ? -17.158 -3.062 1.992 1.00 92.50 216 VAL A O 1
ATOM 1623 N N . THR A 1 217 ? -15.458 -4.025 0.877 1.00 92.44 217 THR A N 1
ATOM 1624 C CA . THR A 1 217 ? -14.988 -4.870 1.978 1.00 92.44 217 THR A CA 1
ATOM 1625 C C . THR A 1 217 ? -14.605 -4.039 3.196 1.00 92.44 217 THR A C 1
ATOM 1627 O O . THR A 1 217 ? -15.149 -4.269 4.273 1.00 92.44 217 THR A O 1
ATOM 1630 N N . VAL A 1 218 ? -13.743 -3.031 3.036 1.00 92.94 218 VAL A N 1
ATOM 1631 C CA . VAL A 1 218 ? -13.271 -2.236 4.179 1.00 92.94 218 VAL A CA 1
ATOM 1632 C C . VAL A 1 218 ? -14.380 -1.371 4.779 1.00 92.94 218 VAL A C 1
ATOM 1634 O O . VAL A 1 218 ? -14.448 -1.211 5.995 1.00 92.94 218 VAL A O 1
ATOM 1637 N N . TRP A 1 219 ? -15.310 -0.863 3.966 1.00 93.50 219 TRP A N 1
ATOM 1638 C CA . TRP A 1 219 ? -16.444 -0.088 4.474 1.00 93.50 219 TRP A CA 1
ATOM 1639 C C . TRP A 1 219 ? -17.527 -0.959 5.116 1.00 93.50 219 TRP A C 1
ATOM 1641 O O . TRP A 1 219 ? -18.137 -0.538 6.098 1.00 93.50 219 TRP A O 1
ATOM 1651 N N . ALA A 1 220 ? -17.749 -2.175 4.613 1.00 93.38 220 ALA A N 1
ATOM 1652 C CA . ALA A 1 220 ? -18.620 -3.151 5.260 1.00 93.38 220 ALA A CA 1
ATOM 1653 C C . ALA A 1 220 ? -18.038 -3.581 6.610 1.00 93.38 220 ALA A C 1
ATOM 1655 O O . ALA A 1 220 ? -18.750 -3.544 7.612 1.00 93.38 220 ALA A O 1
ATOM 1656 N N . TRP A 1 221 ? -16.738 -3.885 6.645 1.00 94.00 221 TRP A N 1
ATOM 1657 C CA . TRP A 1 221 ? -16.005 -4.149 7.879 1.00 94.00 221 TRP A CA 1
ATOM 1658 C C . TRP A 1 221 ? -16.142 -2.979 8.857 1.00 94.00 221 TRP A C 1
ATOM 1660 O O . TRP A 1 221 ? -16.578 -3.176 9.987 1.00 94.00 221 TRP A O 1
ATOM 1670 N N . ALA A 1 222 ? -15.880 -1.744 8.418 1.00 91.88 222 ALA A N 1
ATOM 1671 C CA . ALA A 1 222 ? -16.009 -0.562 9.264 1.00 91.88 222 ALA A CA 1
ATOM 1672 C C . ALA A 1 222 ? -17.424 -0.409 9.848 1.00 91.88 222 ALA A C 1
ATOM 1674 O O . ALA A 1 222 ? -17.579 -0.191 11.051 1.00 91.88 222 ALA A O 1
ATOM 1675 N N . ALA A 1 223 ? -18.457 -0.572 9.017 1.00 92.00 223 ALA A N 1
ATOM 1676 C CA . ALA A 1 223 ? -19.848 -0.494 9.446 1.00 92.00 223 ALA A CA 1
ATOM 1677 C C . ALA A 1 223 ? -20.211 -1.596 10.458 1.00 92.00 223 ALA A C 1
ATOM 1679 O O . ALA A 1 223 ? -20.884 -1.315 11.451 1.00 92.00 223 ALA A O 1
ATOM 1680 N N . GLU A 1 224 ? -19.746 -2.831 10.250 1.00 91.44 224 GLU A N 1
ATOM 1681 C CA . GLU A 1 224 ? -19.931 -3.932 11.201 1.00 91.44 224 GLU A CA 1
ATOM 1682 C C . GLU A 1 224 ? -19.304 -3.627 12.558 1.00 91.44 224 GLU A C 1
ATOM 1684 O O . GLU A 1 224 ? -19.948 -3.832 13.590 1.00 91.44 224 GLU A O 1
ATOM 1689 N N . GLN A 1 225 ? -18.079 -3.099 12.576 1.00 90.75 225 GLN A N 1
ATOM 1690 C CA . GLN A 1 225 ? -17.411 -2.760 13.830 1.00 90.75 225 GLN A CA 1
ATOM 1691 C C . GLN A 1 225 ? -18.163 -1.658 14.584 1.00 90.75 225 GLN A C 1
ATOM 1693 O O . GLN A 1 225 ? -18.384 -1.770 15.790 1.00 90.75 225 GLN A O 1
ATOM 1698 N N . TRP A 1 226 ? -18.657 -0.641 13.874 1.00 85.25 226 TRP A N 1
ATOM 1699 C CA . TRP A 1 226 ? -19.457 0.432 14.473 1.00 85.25 226 TRP A CA 1
ATOM 1700 C C . TRP A 1 226 ? -20.758 -0.086 15.093 1.00 85.25 226 TRP A C 1
ATOM 1702 O O . TRP A 1 226 ? -21.136 0.332 16.188 1.00 85.25 226 TRP A O 1
ATOM 1712 N N . LEU A 1 227 ? -21.441 -1.014 14.417 1.00 88.44 227 LEU A N 1
ATOM 1713 C CA . LEU A 1 227 ? -22.664 -1.635 14.933 1.00 88.44 227 LEU A CA 1
ATOM 1714 C C . LEU A 1 227 ? -22.391 -2.542 16.139 1.00 88.44 227 LEU A C 1
ATOM 1716 O O . LEU A 1 227 ? -23.219 -2.619 17.047 1.00 88.44 227 LEU A O 1
ATOM 1720 N N . SER A 1 228 ? -21.241 -3.214 16.148 1.00 86.19 228 SER A N 1
ATOM 1721 C CA . SER A 1 228 ? -20.868 -4.194 17.172 1.00 86.19 228 SER A CA 1
ATOM 1722 C C . SER A 1 228 ? -20.334 -3.550 18.451 1.00 86.19 228 SER A C 1
ATOM 1724 O O . SER A 1 228 ? -20.572 -4.062 19.544 1.00 86.19 228 SER A O 1
ATOM 1726 N N . HIS A 1 229 ? -19.627 -2.427 18.327 1.00 76.88 229 HIS A N 1
ATOM 1727 C CA . HIS A 1 229 ? -18.926 -1.784 19.441 1.00 76.88 229 HIS A CA 1
ATOM 1728 C C . HIS A 1 229 ? -19.550 -0.451 19.881 1.00 76.88 229 HIS A C 1
ATOM 1730 O O . HIS A 1 229 ? -19.203 0.063 20.944 1.00 76.88 229 HIS A O 1
ATOM 1736 N N . GLY A 1 230 ? -20.528 0.069 19.128 1.00 63.00 230 GLY A N 1
ATOM 1737 C CA . GLY A 1 230 ? -21.113 1.387 19.360 1.00 63.00 230 GLY A CA 1
ATOM 1738 C C . GLY A 1 230 ? -20.138 2.514 19.008 1.00 63.00 230 GLY A C 1
ATOM 1739 O O . GLY A 1 230 ? -18.947 2.301 18.793 1.00 63.00 230 GLY A O 1
ATOM 1740 N N . THR A 1 231 ? -20.633 3.750 18.939 1.00 56.91 231 THR A N 1
ATOM 1741 C CA . THR A 1 231 ? -19.772 4.926 18.775 1.00 56.91 231 THR A CA 1
ATOM 1742 C C . THR A 1 231 ? -18.985 5.145 20.065 1.00 56.91 231 THR A C 1
ATOM 1744 O O . THR A 1 231 ? -19.451 5.842 20.967 1.00 56.91 231 THR A O 1
ATOM 1747 N N . SER A 1 232 ? -17.795 4.559 20.186 1.00 50.88 232 SER A N 1
ATOM 1748 C CA . SER A 1 232 ? -16.801 5.073 21.125 1.00 50.88 232 SER A CA 1
ATOM 1749 C C . SER A 1 232 ? -16.327 6.425 20.595 1.00 50.88 232 SER A C 1
ATOM 1751 O O . SER A 1 232 ? -15.340 6.523 19.873 1.00 50.88 232 SER A O 1
ATOM 1753 N N . GLU A 1 233 ? -17.085 7.477 20.912 1.00 49.12 233 GLU A N 1
ATOM 1754 C CA . GLU A 1 233 ? -16.628 8.856 20.783 1.00 49.12 233 GLU A CA 1
ATOM 1755 C C . GLU A 1 233 ? -15.318 9.007 21.558 1.00 49.12 233 GLU A C 1
ATOM 1757 O O . GLU A 1 233 ? -15.306 9.104 22.782 1.00 49.12 233 GLU A O 1
ATOM 1762 N N . THR A 1 234 ? -14.210 9.076 20.828 1.00 44.09 234 THR A N 1
ATOM 1763 C CA . THR A 1 234 ? -13.035 9.812 21.292 1.00 44.09 234 THR A CA 1
ATOM 1764 C C . THR A 1 234 ? -12.451 10.574 20.114 1.00 44.09 234 THR A C 1
ATOM 1766 O O . THR A 1 234 ? -11.388 10.273 19.592 1.00 44.09 234 THR A O 1
ATOM 1769 N N . VAL A 1 235 ? -13.191 11.592 19.673 1.00 47.97 235 VAL A N 1
ATOM 1770 C CA . VAL A 1 235 ? -12.582 12.733 18.990 1.00 47.97 235 VAL A CA 1
ATOM 1771 C C . VAL A 1 235 ? -11.929 13.572 20.086 1.00 47.97 235 VAL A C 1
ATOM 1773 O O . VAL A 1 235 ? -12.632 14.260 20.818 1.00 47.97 235 VAL A O 1
ATOM 1776 N N . ASN A 1 236 ? -10.610 13.487 20.245 1.00 42.22 236 ASN A N 1
ATOM 1777 C CA . ASN A 1 236 ? -9.799 14.534 20.877 1.00 42.22 236 ASN A CA 1
ATOM 1778 C C . ASN A 1 236 ? -8.347 14.373 20.420 1.00 42.22 236 ASN A C 1
ATOM 1780 O O . ASN A 1 236 ? -7.700 13.383 20.725 1.00 42.22 236 ASN A O 1
ATOM 1784 N N . GLN A 1 237 ? -7.920 15.240 19.505 1.00 38.72 237 GLN A N 1
ATOM 1785 C CA . GLN A 1 237 ? -7.180 16.479 19.789 1.00 38.72 237 GLN A CA 1
ATOM 1786 C C . GLN A 1 237 ? -5.683 16.228 19.992 1.00 38.72 237 GLN A C 1
ATOM 1788 O O . GLN A 1 237 ? -5.238 15.893 21.083 1.00 38.72 237 GLN A O 1
ATOM 1793 N N . HIS A 1 238 ? -4.952 16.476 18.899 1.00 42.94 238 HIS A N 1
ATOM 1794 C CA . HIS A 1 238 ? -3.583 16.984 18.810 1.00 42.94 238 HIS A CA 1
ATOM 1795 C C . HIS A 1 238 ? -2.730 16.895 20.083 1.00 42.94 238 HIS A C 1
ATOM 1797 O O . HIS A 1 238 ? -2.828 17.743 20.973 1.00 42.94 238 HIS A O 1
ATOM 1803 N N . ALA A 1 239 ? -1.758 15.986 20.065 1.00 32.88 239 ALA A N 1
ATOM 1804 C CA . ALA A 1 239 ? -0.544 16.118 20.851 1.00 32.88 239 ALA A CA 1
ATOM 1805 C C . ALA A 1 239 ? 0.666 15.961 19.924 1.00 32.88 239 ALA A C 1
ATOM 1807 O O . ALA A 1 239 ? 1.083 14.865 19.583 1.00 32.88 239 ALA A O 1
ATOM 1808 N N . THR A 1 240 ? 1.249 17.092 19.526 1.00 43.44 240 THR A N 1
ATOM 1809 C CA . THR A 1 240 ? 2.577 17.149 18.908 1.00 43.44 240 THR A CA 1
ATOM 1810 C C . THR A 1 240 ? 3.612 16.494 19.815 1.00 43.44 240 THR A C 1
ATOM 1812 O O . THR A 1 240 ? 3.937 17.057 20.863 1.00 43.44 240 THR A O 1
ATOM 1815 N N . VAL A 1 241 ? 4.194 15.382 19.373 1.00 36.44 241 VAL A N 1
ATOM 1816 C CA . VAL A 1 241 ? 5.494 14.910 19.855 1.00 36.44 241 VAL A CA 1
ATOM 1817 C C . VAL A 1 241 ? 6.325 14.471 18.654 1.00 36.44 241 VAL A C 1
ATOM 1819 O O . VAL A 1 241 ? 6.163 13.386 18.112 1.00 36.44 241 VAL A O 1
ATOM 1822 N N . ASN A 1 242 ? 7.245 15.351 18.259 1.00 44.59 242 ASN A N 1
ATOM 1823 C CA . ASN A 1 242 ? 8.451 14.953 17.551 1.00 44.59 242 ASN A CA 1
ATOM 1824 C C . ASN A 1 242 ? 9.264 14.058 18.493 1.00 44.59 242 ASN A C 1
ATOM 1826 O O . ASN A 1 242 ? 9.777 14.576 19.484 1.00 44.59 242 ASN A O 1
ATOM 1830 N N . ASP A 1 243 ? 9.464 12.784 18.164 1.00 34.16 243 ASP A N 1
ATOM 1831 C CA . ASP A 1 243 ? 10.815 12.238 18.252 1.00 34.16 243 ASP A CA 1
ATOM 1832 C C . ASP A 1 243 ? 11.040 11.021 17.349 1.00 34.16 243 ASP A C 1
ATOM 1834 O O . ASP A 1 243 ? 10.148 10.242 17.036 1.00 34.16 243 ASP A O 1
ATOM 1838 N N . ARG A 1 244 ? 12.289 10.933 16.908 1.00 48.19 244 ARG A N 1
ATOM 1839 C CA . ARG A 1 244 ? 12.843 10.086 15.854 1.00 48.19 244 ARG A CA 1
ATOM 1840 C C . ARG A 1 244 ? 12.612 8.590 16.079 1.00 48.19 244 ARG A C 1
ATOM 1842 O O . ARG A 1 244 ? 13.023 8.055 17.107 1.00 48.19 244 ARG A O 1
ATOM 1849 N N . MET A 1 245 ? 12.163 7.891 15.035 1.00 35.62 245 MET A N 1
ATOM 1850 C CA . MET A 1 245 ? 12.373 6.447 14.893 1.00 35.62 245 MET A CA 1
ATOM 1851 C C . MET A 1 245 ? 13.544 6.128 13.958 1.00 35.62 245 MET A C 1
ATOM 1853 O O . MET A 1 245 ? 13.829 6.822 12.982 1.00 35.62 245 MET A O 1
ATOM 1857 N N . ALA A 1 246 ? 14.284 5.096 14.354 1.00 37.06 246 ALA A N 1
ATOM 1858 C CA . ALA A 1 246 ? 15.534 4.656 13.764 1.00 37.06 246 ALA A CA 1
ATOM 1859 C C . ALA A 1 246 ? 15.353 4.095 12.344 1.00 37.06 246 ALA A C 1
ATOM 1861 O O . ALA A 1 246 ? 14.395 3.390 12.046 1.00 37.06 246 ALA A O 1
ATOM 1862 N N . ARG A 1 247 ? 16.337 4.394 11.488 1.00 35.88 247 ARG A N 1
ATOM 1863 C CA . ARG A 1 247 ? 16.449 3.931 10.100 1.00 35.88 247 ARG A CA 1
ATOM 1864 C C . ARG A 1 247 ? 16.514 2.403 10.014 1.00 35.88 247 ARG A C 1
ATOM 1866 O O . ARG A 1 247 ? 17.513 1.822 10.435 1.00 35.88 247 ARG A O 1
ATOM 1873 N N . ALA A 1 248 ? 15.547 1.795 9.333 1.00 36.81 248 ALA A N 1
ATOM 1874 C CA . ALA A 1 248 ? 15.798 0.583 8.564 1.00 36.81 248 ALA A CA 1
ATOM 1875 C C . ALA A 1 248 ? 16.519 1.005 7.272 1.00 36.81 248 ALA A C 1
ATOM 1877 O O . ALA A 1 248 ? 15.963 1.709 6.428 1.00 36.81 248 ALA A O 1
ATOM 1878 N N . THR A 1 249 ? 17.804 0.675 7.156 1.00 40.91 249 THR A N 1
ATOM 1879 C CA . THR A 1 249 ? 18.538 0.850 5.900 1.00 40.91 249 THR A CA 1
ATOM 1880 C C . THR A 1 249 ? 18.092 -0.226 4.922 1.00 40.91 249 THR A C 1
ATOM 1882 O O . THR A 1 249 ? 18.163 -1.406 5.257 1.00 40.91 249 THR A O 1
ATOM 1885 N N . ASP A 1 250 ? 17.660 0.213 3.740 1.00 45.88 250 ASP A N 1
ATOM 1886 C CA . ASP A 1 250 ? 17.397 -0.612 2.559 1.00 45.88 250 ASP A CA 1
ATOM 1887 C C . ASP A 1 250 ? 18.480 -1.701 2.411 1.00 45.88 250 ASP A C 1
ATOM 1889 O O . ASP A 1 250 ? 19.675 -1.374 2.495 1.00 45.88 250 ASP A O 1
ATOM 1893 N N . PRO A 1 251 ? 18.121 -2.981 2.229 1.00 43.59 251 PRO A N 1
ATOM 1894 C CA . PRO A 1 251 ? 19.075 -3.975 1.776 1.00 43.59 251 PRO A CA 1
ATOM 1895 C C . PRO A 1 251 ? 19.637 -3.498 0.442 1.00 43.59 251 PRO A C 1
ATOM 1897 O O . PRO A 1 251 ? 18.939 -3.405 -0.561 1.00 43.59 251 PRO A O 1
ATOM 1900 N N . THR A 1 252 ? 20.925 -3.163 0.428 1.00 38.53 252 THR A N 1
ATOM 1901 C CA . THR A 1 252 ? 21.627 -2.799 -0.798 1.00 38.53 252 THR A CA 1
ATOM 1902 C C . THR A 1 252 ? 21.467 -3.937 -1.804 1.00 38.53 252 THR A C 1
ATOM 1904 O O . THR A 1 252 ? 22.151 -4.957 -1.692 1.00 38.53 252 THR A O 1
ATOM 1907 N N . GLY A 1 253 ? 20.564 -3.774 -2.773 1.00 36.94 253 GLY A N 1
ATOM 1908 C CA . GLY A 1 253 ? 20.488 -4.654 -3.932 1.00 36.94 253 GLY A CA 1
ATOM 1909 C C . GLY A 1 253 ? 21.854 -4.732 -4.630 1.00 36.94 253 GLY A C 1
ATOM 1910 O O . GLY A 1 253 ? 22.683 -3.823 -4.471 1.00 36.94 253 GLY A O 1
ATOM 1911 N N . PRO A 1 254 ? 22.133 -5.815 -5.377 1.00 28.34 254 PRO A N 1
ATOM 1912 C CA . PRO A 1 254 ? 23.428 -6.015 -6.013 1.00 28.34 254 PRO A CA 1
ATOM 1913 C C . PRO A 1 254 ? 23.763 -4.826 -6.916 1.00 28.34 254 PRO A C 1
ATOM 1915 O O . PRO A 1 254 ? 23.003 -4.466 -7.813 1.00 28.34 254 PRO A O 1
ATOM 1918 N N . GLN A 1 255 ? 24.912 -4.207 -6.647 1.00 27.02 255 GLN A N 1
ATOM 1919 C CA . GLN A 1 255 ? 25.483 -3.177 -7.504 1.00 27.02 255 GLN A CA 1
ATOM 1920 C C . GLN A 1 255 ? 25.933 -3.854 -8.802 1.00 27.02 255 GLN A C 1
ATOM 1922 O O . GLN A 1 255 ? 26.851 -4.678 -8.777 1.00 27.02 255 GLN A O 1
ATOM 1927 N N . VAL A 1 256 ? 25.261 -3.533 -9.907 1.00 32.78 256 VAL A N 1
ATOM 1928 C CA . VAL A 1 256 ? 25.760 -3.752 -11.273 1.00 32.78 256 VAL A CA 1
ATOM 1929 C C . VAL A 1 256 ? 26.381 -2.473 -11.806 1.00 32.78 256 VAL A C 1
ATOM 1931 O O . VAL A 1 256 ? 25.795 -1.393 -11.569 1.00 32.78 256 VAL A O 1
#